Protein AF-A0A0D5YPG0-F1 (afdb_monomer_lite)

Organism: NCBI:txid516051

Sequence (205 aa):
MPVSANMKKLLLIISLFYYLTSFSQENRVPSIVVLSPQETITDKGLDSIAQMYKREQKLTEEHKQRVRESNGENFELKSEKEILFMEKMDLGSQITFGLNFYFSYKLFEYHENHMVYPAHEANNSTKSELKKIAEKHDMNWVVNIPKVEFSKNDNGISGEIRYQLYNLKFDEIVLDVDKPGKVTHLRRMKVTSVNELLRFDLSVG

Structure (mmCIF, N/CA/C/O backbone):
data_AF-A0A0D5YPG0-F1
#
_entry.id   AF-A0A0D5YPG0-F1
#
loop_
_atom_site.group_PDB
_atom_site.id
_atom_site.type_symbol
_atom_site.label_atom_id
_atom_site.label_alt_id
_atom_site.label_comp_id
_atom_site.label_asym_id
_atom_site.label_entity_id
_atom_site.label_seq_id
_atom_site.pdbx_PDB_ins_code
_atom_site.Cartn_x
_atom_site.Cartn_y
_atom_site.Cartn_z
_atom_site.occupancy
_atom_site.B_iso_or_equiv
_atom_site.auth_seq_id
_atom_site.auth_comp_id
_atom_site.auth_asym_id
_atom_site.auth_atom_id
_atom_site.pdbx_PDB_model_num
ATOM 1 N N . MET A 1 1 ? -17.262 6.655 50.981 1.00 52.44 1 MET A N 1
ATOM 2 C CA . MET A 1 1 ? -18.313 7.698 50.941 1.00 52.44 1 MET A CA 1
ATOM 3 C C . MET A 1 1 ? -19.311 7.342 49.846 1.00 52.44 1 MET A C 1
ATOM 5 O O . MET A 1 1 ? -18.859 6.953 48.774 1.00 52.44 1 MET A O 1
ATOM 9 N N . PRO A 1 2 ? -20.632 7.395 50.089 1.00 64.56 2 PRO A N 1
ATOM 10 C CA . PRO A 1 2 ? -21.623 7.071 49.068 1.00 64.56 2 PRO A CA 1
ATOM 11 C C . PRO A 1 2 ? -21.623 8.134 47.962 1.00 64.56 2 PRO A C 1
ATOM 13 O O . PRO A 1 2 ? -21.714 9.330 48.225 1.00 64.56 2 PRO A O 1
ATOM 16 N N . VAL A 1 3 ? -21.509 7.683 46.714 1.00 67.81 3 VAL A N 1
ATOM 17 C CA . VAL A 1 3 ? -21.575 8.536 45.520 1.00 67.81 3 VAL A CA 1
ATOM 18 C C . VAL A 1 3 ? -23.004 9.074 45.384 1.00 67.81 3 VAL A C 1
ATOM 20 O O . VAL A 1 3 ? -23.951 8.283 45.332 1.00 67.81 3 VAL A O 1
ATOM 23 N N . SER A 1 4 ? -23.173 10.400 45.335 1.00 82.06 4 SER A N 1
ATOM 24 C CA . SER A 1 4 ? -24.496 11.026 45.199 1.00 82.06 4 SER A CA 1
ATOM 25 C C . SER A 1 4 ? -25.168 10.625 43.877 1.00 82.06 4 SER A C 1
ATOM 27 O O . SER A 1 4 ? -24.496 10.326 42.888 1.00 82.06 4 SER A O 1
ATOM 29 N N . ALA A 1 5 ? -26.503 10.621 43.828 1.00 78.12 5 ALA A N 1
ATOM 30 C CA . ALA A 1 5 ? -27.252 10.235 42.626 1.00 78.12 5 ALA A CA 1
ATOM 31 C C . ALA A 1 5 ? -26.872 11.071 41.383 1.00 78.12 5 ALA A C 1
ATOM 33 O O . ALA A 1 5 ? -26.814 10.542 40.273 1.00 78.12 5 ALA A O 1
ATOM 34 N N . ASN A 1 6 ? -26.533 12.349 41.577 1.00 81.38 6 ASN A N 1
ATOM 35 C CA . ASN A 1 6 ? -26.064 13.238 40.512 1.00 81.38 6 ASN A CA 1
ATOM 36 C C . ASN A 1 6 ? -24.660 12.860 40.018 1.00 81.38 6 ASN A C 1
ATOM 38 O O . ASN A 1 6 ? -24.396 12.893 38.820 1.00 81.38 6 ASN A O 1
ATOM 42 N N . MET A 1 7 ? -23.784 12.420 40.922 1.00 79.88 7 MET A N 1
ATOM 43 C CA . MET A 1 7 ? -22.431 11.976 40.586 1.00 79.88 7 MET A CA 1
ATOM 44 C C . MET A 1 7 ? -22.445 10.622 39.852 1.00 79.88 7 MET A C 1
ATOM 46 O O . MET A 1 7 ? -21.658 10.415 38.934 1.00 79.88 7 MET A O 1
ATOM 50 N N . LYS A 1 8 ? -23.416 9.743 40.154 1.00 78.00 8 LYS A N 1
ATOM 51 C CA . LYS A 1 8 ? -23.673 8.511 39.380 1.00 78.00 8 LYS A CA 1
ATOM 52 C C . LYS A 1 8 ? -24.146 8.802 37.950 1.00 78.00 8 LYS A C 1
ATOM 54 O O . LYS A 1 8 ? -23.678 8.152 37.022 1.00 78.00 8 LYS A O 1
ATOM 59 N N . LYS A 1 9 ? -25.042 9.782 37.762 1.00 78.62 9 LYS A N 1
ATOM 60 C CA . LYS A 1 9 ? -25.492 10.214 36.424 1.00 78.62 9 LYS A CA 1
ATOM 61 C C . LYS A 1 9 ? -24.350 10.809 35.602 1.00 78.62 9 LYS A C 1
ATOM 63 O O . LYS A 1 9 ? -24.219 10.473 34.432 1.00 78.62 9 LYS A O 1
ATOM 68 N N . LEU A 1 10 ? -23.510 11.643 36.217 1.00 84.50 10 LEU A N 1
ATOM 69 C CA . LEU A 1 10 ? -22.344 12.225 35.552 1.00 84.50 10 LEU A CA 1
ATOM 70 C C . LEU A 1 10 ? -21.344 11.145 35.110 1.00 84.50 10 LEU A C 1
ATOM 72 O O . LEU A 1 10 ? -20.908 11.156 33.965 1.00 84.50 10 LEU A O 1
ATOM 76 N N . LEU A 1 11 ? -21.041 10.176 35.981 1.00 83.50 11 LEU A N 1
ATOM 77 C CA . LEU A 1 11 ? -20.189 9.028 35.647 1.00 83.50 11 LEU A CA 1
ATOM 78 C C . LEU A 1 11 ? -20.758 8.190 34.492 1.00 83.50 11 LEU A C 1
ATOM 80 O O . LEU A 1 11 ? -20.005 7.792 33.610 1.00 83.50 11 LEU A O 1
ATOM 84 N N . LEU A 1 12 ? -22.076 7.970 34.460 1.00 83.00 12 LEU A N 1
ATOM 85 C CA . LEU A 1 12 ? -22.753 7.286 33.354 1.00 83.00 12 LEU A CA 1
ATOM 86 C C . LEU A 1 12 ? -22.602 8.041 32.030 1.00 83.00 12 LEU A C 1
ATOM 88 O O . LEU A 1 12 ? -22.261 7.428 31.024 1.00 83.00 12 LEU A O 1
ATOM 92 N N . ILE A 1 13 ? -22.793 9.362 32.035 1.00 83.50 13 ILE A N 1
ATOM 93 C CA . ILE A 1 13 ? -22.629 10.200 30.839 1.00 83.50 13 ILE A CA 1
ATOM 94 C C . ILE A 1 13 ? -21.176 10.167 30.357 1.00 83.50 13 ILE A C 1
ATOM 96 O O . ILE A 1 13 ? -20.942 9.941 29.176 1.00 83.50 13 ILE A O 1
ATOM 100 N N . ILE A 1 14 ? -20.202 10.316 31.261 1.00 81.75 14 ILE A N 1
ATOM 101 C CA . ILE A 1 14 ? -18.775 10.235 30.917 1.00 81.75 14 ILE A CA 1
ATOM 102 C C . ILE A 1 14 ? -18.440 8.855 30.343 1.00 81.75 14 ILE A C 1
ATOM 104 O O . ILE A 1 14 ? -17.780 8.777 29.312 1.00 81.75 14 ILE A O 1
ATOM 108 N N . SER A 1 15 ? -18.936 7.774 30.955 1.00 75.56 15 SER A N 1
ATOM 109 C CA . SER A 1 15 ? -18.719 6.419 30.440 1.00 75.56 15 SER A CA 1
ATOM 110 C C . SER A 1 15 ? -19.341 6.228 29.056 1.00 75.56 15 SER A C 1
ATOM 112 O O . SER A 1 15 ? -18.689 5.682 28.177 1.00 75.56 15 SER A O 1
ATOM 114 N N . LEU A 1 16 ? -20.551 6.746 28.825 1.00 73.69 16 LEU A N 1
ATOM 115 C CA . LEU A 1 16 ? -21.228 6.674 27.533 1.00 73.69 16 LEU A CA 1
ATOM 116 C C . LEU A 1 16 ? -20.460 7.450 26.459 1.00 73.69 16 LEU A C 1
ATOM 118 O O . LEU A 1 16 ? -20.284 6.935 25.362 1.00 73.69 16 LEU A O 1
ATOM 122 N N . PHE A 1 17 ? -19.964 8.648 26.778 1.00 68.56 17 PHE A N 1
ATOM 123 C CA . PHE A 1 17 ? -19.111 9.412 25.868 1.00 68.56 17 PHE A CA 1
ATOM 124 C C . PHE A 1 17 ? -17.823 8.657 25.539 1.00 68.56 17 PHE A C 1
ATOM 126 O O . PHE A 1 17 ? -17.477 8.573 24.367 1.00 68.56 17 PHE A O 1
ATOM 133 N N . TYR A 1 18 ? -17.178 8.042 26.536 1.00 66.75 18 TYR A N 1
ATOM 134 C CA . TYR A 1 18 ? -15.982 7.223 26.329 1.00 66.75 18 TYR A CA 1
ATOM 135 C C . TYR A 1 18 ? -16.269 6.029 25.405 1.00 66.75 18 TYR A C 1
ATOM 137 O O . TYR A 1 18 ? -15.553 5.811 24.431 1.00 66.75 18 TYR A O 1
ATOM 145 N N . TYR A 1 19 ? -17.373 5.312 25.648 1.00 60.97 19 TYR A N 1
ATOM 146 C CA . TYR A 1 19 ? -17.819 4.205 24.799 1.00 60.97 19 TYR A CA 1
ATOM 147 C C . TYR A 1 19 ? -18.133 4.657 23.369 1.00 60.97 19 TYR A C 1
ATOM 149 O O . TYR A 1 19 ? -17.735 3.982 22.428 1.00 60.97 19 TYR A O 1
ATOM 157 N N . LEU A 1 20 ? -18.805 5.796 23.179 1.00 54.84 20 LEU A N 1
ATOM 158 C CA . LEU A 1 20 ? -19.134 6.320 21.848 1.00 54.84 20 LEU A CA 1
ATOM 159 C C . LEU A 1 20 ? -17.881 6.742 21.067 1.00 54.84 20 LEU A C 1
ATOM 161 O O . LEU A 1 20 ? -17.785 6.463 19.871 1.00 54.84 20 LEU A O 1
ATOM 165 N N . THR A 1 21 ? -16.904 7.370 21.731 1.00 56.16 21 THR A N 1
ATOM 166 C CA . THR A 1 21 ? -15.637 7.752 21.092 1.00 56.16 21 THR A CA 1
ATOM 167 C C . THR A 1 21 ? -14.776 6.540 20.746 1.00 56.16 21 THR A C 1
ATOM 169 O O . THR A 1 21 ? -14.208 6.502 19.657 1.00 56.16 21 THR A O 1
ATOM 172 N N . SER A 1 22 ? -14.734 5.519 21.610 1.00 56.81 22 SER A N 1
ATOM 173 C CA . SER A 1 22 ? -14.030 4.261 21.326 1.00 56.81 22 SER A CA 1
ATOM 174 C C . SER A 1 22 ? -14.715 3.465 20.213 1.00 56.81 22 SER A C 1
ATOM 176 O O . SER A 1 22 ? -14.046 2.995 19.302 1.00 56.81 22 SER A O 1
ATOM 178 N N . PHE A 1 23 ? -16.050 3.401 20.197 1.00 54.69 23 PHE A N 1
ATOM 179 C CA . PHE A 1 23 ? -16.811 2.665 19.181 1.00 54.69 23 PHE A CA 1
ATOM 180 C C . PHE A 1 23 ? -16.641 3.240 17.766 1.00 54.69 23 PHE A C 1
ATOM 182 O O . PHE A 1 23 ? -16.612 2.490 16.790 1.00 54.69 23 PHE A O 1
ATOM 189 N N . SER A 1 24 ? -16.505 4.566 17.647 1.00 50.47 24 SER A N 1
ATOM 190 C CA . SER A 1 24 ? -16.191 5.235 16.377 1.00 50.47 24 SER A CA 1
ATOM 191 C C . SER A 1 24 ? -14.763 4.933 15.902 1.00 50.47 24 SER A C 1
ATOM 193 O O . SER A 1 24 ? -14.521 4.787 14.706 1.00 50.47 24 SER A O 1
ATOM 195 N N . GLN A 1 25 ? -13.808 4.769 16.823 1.00 49.78 25 GLN A N 1
ATOM 196 C CA . GLN A 1 25 ? -12.451 4.349 16.468 1.00 49.78 25 GLN A CA 1
ATOM 197 C C . GLN A 1 25 ? -12.369 2.859 16.100 1.00 49.78 25 GLN A C 1
ATOM 199 O O . GLN A 1 25 ? -11.615 2.522 15.190 1.00 49.78 25 GLN A O 1
ATOM 204 N N . GLU A 1 26 ? -13.163 2.000 16.748 1.00 52.47 26 GLU A N 1
ATOM 205 C CA . GLU A 1 26 ? -13.165 0.541 16.554 1.00 52.47 26 GLU A CA 1
ATOM 206 C C . GLU A 1 26 ? -13.921 0.078 15.292 1.00 52.47 26 GLU A C 1
ATOM 208 O O . GLU A 1 26 ? -13.564 -0.938 14.705 1.00 52.47 26 GLU A O 1
ATOM 213 N N . ASN A 1 27 ? -14.932 0.816 14.813 1.00 59.31 27 ASN A N 1
ATOM 214 C CA . ASN A 1 27 ? -15.759 0.396 13.668 1.00 59.31 27 ASN A CA 1
ATOM 215 C C . ASN A 1 27 ? -15.515 1.225 12.398 1.00 59.31 27 ASN A C 1
ATOM 217 O O . ASN A 1 27 ? -16.440 1.819 11.835 1.00 59.31 27 ASN A O 1
ATOM 221 N N . ARG A 1 28 ? -14.268 1.252 11.914 1.00 66.94 28 ARG A N 1
ATOM 222 C CA . ARG A 1 28 ? -13.940 1.876 10.622 1.00 66.94 28 ARG A CA 1
ATOM 223 C C . ARG A 1 28 ? -14.271 0.936 9.473 1.00 66.94 28 ARG A C 1
ATOM 225 O O . ARG A 1 28 ? -13.636 -0.107 9.307 1.00 66.94 28 ARG A O 1
ATOM 232 N N . VAL A 1 29 ? -15.271 1.295 8.670 1.00 71.19 29 VAL A N 1
ATOM 233 C CA . VAL A 1 29 ? -15.739 0.450 7.566 1.00 71.19 29 VAL A CA 1
ATOM 234 C C . VAL A 1 29 ? -15.854 1.269 6.278 1.00 71.19 29 VAL A C 1
ATOM 236 O O . VAL A 1 29 ? -16.624 2.228 6.252 1.00 71.19 29 VAL A O 1
ATOM 239 N N . PRO A 1 30 ? -15.152 0.873 5.198 1.00 79.69 30 PRO A N 1
ATOM 240 C CA . PRO A 1 30 ? -14.165 -0.211 5.134 1.00 79.69 30 PRO A CA 1
ATOM 241 C C . PRO A 1 30 ? -12.804 0.187 5.732 1.00 79.69 30 PRO A C 1
ATOM 243 O O . PRO A 1 30 ? -12.421 1.357 5.718 1.00 79.69 30 PRO A O 1
ATOM 246 N N . SER A 1 31 ? -12.067 -0.814 6.219 1.00 91.44 31 SER A N 1
ATOM 247 C CA . SER A 1 31 ? -10.679 -0.701 6.673 1.00 91.44 31 SER A CA 1
ATOM 248 C C . SER A 1 31 ? -9.760 -1.489 5.732 1.00 91.44 31 SER A C 1
ATOM 250 O O . SER A 1 31 ? -10.001 -2.671 5.470 1.00 91.44 31 SER A O 1
ATOM 252 N N . ILE A 1 32 ? -8.765 -0.814 5.156 1.00 95.06 32 ILE A N 1
ATOM 253 C CA . ILE A 1 32 ? -7.917 -1.317 4.075 1.00 95.06 32 ILE A CA 1
ATOM 254 C C . ILE A 1 32 ? -6.447 -1.046 4.396 1.00 95.06 32 ILE A C 1
ATOM 256 O O . ILE A 1 32 ? -6.055 0.094 4.637 1.00 95.06 32 ILE A O 1
ATOM 260 N N . VAL A 1 33 ? -5.611 -2.076 4.291 1.00 96.44 33 VAL A N 1
ATOM 261 C CA . VAL A 1 33 ? -4.156 -1.904 4.182 1.00 96.44 33 VAL A CA 1
ATOM 262 C C . VAL A 1 33 ? -3.712 -2.144 2.741 1.00 96.44 33 VAL A C 1
ATOM 264 O O . VAL A 1 33 ? -4.096 -3.136 2.114 1.00 96.44 33 VAL A O 1
ATOM 267 N N . VAL A 1 34 ? -2.914 -1.220 2.201 1.00 96.81 34 VAL A N 1
ATOM 268 C CA . VAL A 1 34 ? -2.323 -1.330 0.860 1.00 96.81 34 VAL A CA 1
ATOM 269 C C . VAL A 1 34 ? -0.855 -1.703 0.997 1.00 96.81 34 VAL A C 1
ATOM 271 O O . VAL A 1 34 ? -0.083 -0.987 1.630 1.00 96.81 34 VAL A O 1
ATOM 274 N N . LEU A 1 35 ? -0.466 -2.830 0.414 1.00 96.50 35 LEU A N 1
ATOM 275 C CA . LEU A 1 35 ? 0.874 -3.385 0.560 1.00 96.50 35 LEU A CA 1
ATOM 276 C C . LEU A 1 35 ? 1.849 -2.848 -0.489 1.00 96.50 35 LEU A C 1
ATOM 278 O O . LEU A 1 35 ? 1.451 -2.476 -1.597 1.00 96.50 35 LEU A O 1
ATOM 282 N N . SER A 1 36 ? 3.135 -2.825 -0.143 1.00 95.25 36 SER A N 1
ATOM 283 C CA . SER A 1 36 ? 4.218 -2.615 -1.106 1.00 95.25 36 SER A CA 1
ATOM 284 C C . SER A 1 36 ? 4.253 -3.746 -2.141 1.00 95.25 36 SER A C 1
ATOM 286 O O . SER A 1 36 ? 3.905 -4.887 -1.813 1.00 95.25 36 SER A O 1
ATOM 288 N N . PRO A 1 37 ? 4.683 -3.467 -3.387 1.00 93.31 37 PRO A N 1
ATOM 289 C CA . PRO A 1 37 ? 4.846 -4.515 -4.380 1.00 93.31 37 PRO A CA 1
ATOM 290 C C . PRO A 1 37 ? 5.844 -5.576 -3.921 1.00 93.31 37 PRO A C 1
ATOM 292 O O . PRO A 1 37 ? 6.889 -5.243 -3.362 1.00 93.31 37 PRO A O 1
ATOM 295 N N . GLN A 1 38 ? 5.544 -6.847 -4.189 1.00 93.31 38 GLN A N 1
ATOM 296 C CA . GLN A 1 38 ? 6.484 -7.943 -3.918 1.00 93.31 38 GLN A CA 1
ATOM 297 C C . GLN A 1 38 ? 7.656 -7.892 -4.899 1.00 93.31 38 GLN A C 1
ATOM 299 O O . GLN A 1 38 ? 8.808 -8.087 -4.517 1.00 93.31 38 GLN A O 1
ATOM 304 N N . GLU A 1 39 ? 7.354 -7.582 -6.158 1.00 92.25 39 GLU A N 1
ATOM 305 C CA . GLU A 1 39 ? 8.333 -7.398 -7.216 1.00 92.25 39 GLU A CA 1
ATOM 306 C C . GLU A 1 39 ? 8.053 -6.092 -7.969 1.00 92.25 39 GLU A C 1
ATOM 308 O O . GLU A 1 39 ? 6.921 -5.817 -8.373 1.00 92.25 39 GLU A O 1
ATOM 313 N N . THR A 1 40 ? 9.100 -5.289 -8.166 1.00 92.25 40 THR A N 1
ATOM 314 C CA . THR A 1 40 ? 9.081 -4.122 -9.055 1.00 92.25 40 THR A CA 1
ATOM 315 C C . THR A 1 40 ? 10.118 -4.334 -10.150 1.00 92.25 40 THR A C 1
ATOM 317 O O . THR A 1 40 ? 11.314 -4.360 -9.871 1.00 92.25 40 THR A O 1
ATOM 320 N N . ILE A 1 41 ? 9.659 -4.490 -11.389 1.00 91.88 41 ILE A N 1
ATOM 321 C CA . ILE A 1 41 ? 10.503 -4.639 -12.576 1.00 91.88 41 ILE A CA 1
ATOM 322 C C . ILE A 1 41 ? 10.545 -3.313 -13.322 1.00 91.88 41 ILE A C 1
ATOM 324 O O . ILE A 1 41 ? 9.513 -2.679 -13.535 1.00 91.88 41 ILE A O 1
ATOM 328 N N . THR A 1 42 ? 11.734 -2.913 -13.754 1.00 90.38 42 THR A N 1
ATOM 329 C CA . THR A 1 42 ? 11.949 -1.714 -14.563 1.00 90.38 42 THR A CA 1
ATOM 330 C C . THR A 1 42 ? 12.824 -2.037 -15.762 1.00 90.38 42 THR A C 1
ATOM 332 O O . THR A 1 42 ? 13.869 -2.674 -15.618 1.00 90.38 42 THR A O 1
ATOM 335 N N . ASP A 1 43 ? 12.446 -1.547 -16.940 1.00 88.56 43 ASP A N 1
ATOM 336 C CA . ASP A 1 43 ? 13.352 -1.523 -18.088 1.00 88.56 43 ASP A CA 1
ATOM 337 C C . ASP A 1 43 ? 14.626 -0.733 -17.756 1.00 88.56 43 ASP A C 1
ATOM 339 O O . ASP A 1 43 ? 14.557 0.333 -17.145 1.00 88.56 43 ASP A O 1
ATOM 343 N N . LYS A 1 44 ? 15.788 -1.189 -18.252 1.00 84.69 44 LYS A N 1
ATOM 344 C CA . LYS A 1 44 ? 17.090 -0.512 -18.044 1.00 84.69 44 LYS A CA 1
ATOM 345 C C . LYS A 1 44 ? 17.075 0.972 -18.428 1.00 84.69 44 LYS A C 1
ATOM 347 O O . LYS A 1 44 ? 17.794 1.785 -17.859 1.00 84.69 44 LYS A O 1
ATOM 352 N N . GLY A 1 45 ? 16.248 1.345 -19.406 1.00 83.81 45 GLY A N 1
ATOM 353 C CA . GLY A 1 45 ? 16.072 2.738 -19.826 1.00 83.81 45 GLY A CA 1
ATOM 354 C C . GLY A 1 45 ? 15.386 3.641 -18.791 1.00 83.81 45 GLY A C 1
ATOM 355 O O . GLY A 1 45 ? 15.236 4.832 -19.060 1.00 83.81 45 GLY A O 1
ATOM 356 N N . LEU A 1 46 ? 14.950 3.091 -17.652 1.00 87.56 46 LEU A N 1
ATOM 357 C CA . LEU A 1 46 ? 14.242 3.774 -16.568 1.00 87.56 46 LEU A CA 1
ATOM 358 C C . LEU A 1 46 ? 15.038 3.803 -15.254 1.00 87.56 46 LEU A C 1
ATOM 360 O O . LEU A 1 46 ? 14.520 4.301 -14.256 1.00 87.56 46 LEU A O 1
ATOM 364 N N . ASP A 1 47 ? 16.288 3.327 -15.239 1.00 88.94 47 ASP A N 1
ATOM 365 C CA . ASP A 1 47 ? 17.101 3.241 -14.017 1.00 88.94 47 ASP A CA 1
ATOM 366 C C . ASP A 1 47 ? 17.250 4.602 -13.319 1.00 88.94 47 ASP A C 1
ATOM 368 O O . ASP A 1 47 ? 17.105 4.695 -12.101 1.00 88.94 47 ASP A O 1
ATOM 372 N N . SER A 1 48 ? 17.482 5.680 -14.077 1.00 87.31 48 SER A N 1
ATOM 373 C CA . SER A 1 48 ? 17.590 7.035 -13.516 1.00 87.31 48 SER A CA 1
ATOM 374 C C . SER A 1 48 ? 16.300 7.478 -12.827 1.00 87.31 48 SER A C 1
ATOM 376 O O . SER A 1 48 ? 16.347 8.019 -11.725 1.00 87.31 48 SER A O 1
ATOM 378 N N . ILE A 1 49 ? 15.148 7.183 -13.433 1.00 86.25 49 ILE A N 1
ATOM 379 C CA . ILE A 1 49 ? 13.830 7.490 -12.872 1.00 86.25 49 ILE A CA 1
ATOM 380 C C . ILE A 1 49 ? 13.612 6.668 -11.603 1.00 86.25 49 ILE A C 1
ATOM 382 O O . ILE A 1 49 ? 13.226 7.219 -10.576 1.00 86.25 49 ILE A O 1
ATOM 386 N N . ALA A 1 50 ? 13.920 5.370 -11.629 1.00 89.50 50 ALA A N 1
ATOM 387 C CA . ALA A 1 50 ? 13.807 4.516 -10.452 1.00 89.50 50 ALA A CA 1
ATOM 388 C C . ALA A 1 50 ? 14.653 5.038 -9.274 1.00 89.50 50 ALA A C 1
ATOM 390 O O . ALA A 1 50 ? 14.177 5.049 -8.137 1.00 89.50 50 ALA A O 1
ATOM 391 N N . GLN A 1 51 ? 15.867 5.541 -9.538 1.00 90.00 51 GLN A N 1
ATOM 392 C CA . GLN A 1 51 ? 16.712 6.151 -8.504 1.00 90.00 51 GLN A CA 1
ATOM 393 C C . GLN A 1 51 ? 16.139 7.462 -7.951 1.00 90.00 51 GLN A C 1
ATOM 395 O O . GLN A 1 51 ? 16.274 7.704 -6.755 1.00 90.00 51 GLN A O 1
ATOM 400 N N . MET A 1 52 ? 15.462 8.286 -8.760 1.00 88.69 52 MET A N 1
ATOM 401 C CA . MET A 1 52 ? 14.833 9.530 -8.278 1.00 88.69 52 MET A CA 1
ATOM 402 C C . MET A 1 52 ? 13.754 9.281 -7.218 1.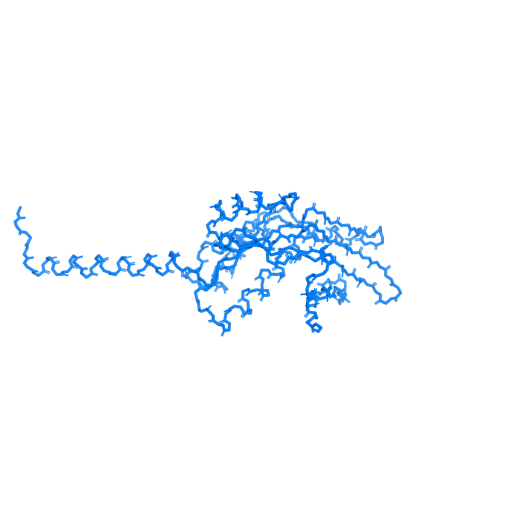00 88.69 52 MET A C 1
ATOM 404 O O . MET A 1 52 ? 13.548 10.113 -6.334 1.00 88.69 52 MET A O 1
ATOM 408 N N . TYR A 1 53 ? 13.067 8.140 -7.294 1.00 88.19 53 TYR A N 1
ATOM 409 C CA . TYR A 1 53 ? 12.047 7.757 -6.319 1.00 88.19 53 TYR A CA 1
ATOM 410 C C . TYR A 1 53 ? 12.611 7.059 -5.086 1.00 88.19 53 TYR A C 1
ATOM 412 O O . TYR A 1 53 ? 11.887 6.912 -4.101 1.00 88.19 53 TYR A O 1
ATOM 420 N N . LYS A 1 54 ? 13.882 6.642 -5.117 1.00 92.12 54 LYS A N 1
ATOM 421 C CA . LYS A 1 54 ? 14.532 6.011 -3.975 1.00 92.12 54 LYS A CA 1
ATOM 422 C C . LYS A 1 54 ? 14.795 7.057 -2.896 1.00 92.12 54 LYS A C 1
ATOM 424 O O . LYS A 1 54 ? 15.620 7.954 -3.044 1.00 92.12 54 LYS A O 1
ATOM 429 N N . ARG A 1 55 ? 14.094 6.916 -1.781 1.00 89.38 55 ARG A N 1
ATOM 430 C CA . ARG A 1 55 ? 14.187 7.775 -0.609 1.00 89.38 55 ARG A CA 1
ATOM 431 C C . ARG A 1 55 ? 14.275 6.908 0.630 1.00 89.38 55 ARG A C 1
ATOM 433 O O . ARG A 1 55 ? 13.437 6.041 0.832 1.00 89.38 55 ARG A O 1
ATOM 440 N N . GLU A 1 56 ? 15.245 7.194 1.483 1.00 92.62 56 GLU A N 1
ATOM 441 C CA . GLU A 1 56 ? 15.324 6.635 2.831 1.00 92.62 56 GLU A CA 1
ATOM 442 C C . GLU A 1 56 ? 15.822 7.742 3.759 1.00 92.62 56 GLU A C 1
ATOM 444 O O . GLU A 1 56 ? 17.020 7.937 3.951 1.00 92.62 56 GLU A O 1
ATOM 449 N N . GLN A 1 57 ? 14.889 8.561 4.241 1.00 91.38 57 GLN A N 1
ATOM 450 C CA . GLN A 1 57 ? 15.192 9.699 5.100 1.00 91.38 57 GLN A CA 1
ATOM 451 C C . GLN A 1 57 ? 14.009 10.016 6.005 1.00 91.38 57 GLN A C 1
ATOM 453 O O . GLN A 1 57 ? 12.853 9.930 5.591 1.00 91.38 57 GLN A O 1
ATOM 458 N N . LYS A 1 58 ? 14.304 10.462 7.226 1.00 93.62 58 LYS A N 1
ATOM 459 C CA . LYS A 1 58 ? 13.269 10.936 8.144 1.00 93.62 58 LYS A CA 1
ATOM 460 C C . LYS A 1 58 ? 12.586 12.182 7.595 1.00 93.62 58 LYS A C 1
ATOM 462 O O . LYS A 1 58 ? 13.240 13.055 7.020 1.00 93.62 58 LYS A O 1
ATOM 467 N N . LEU A 1 59 ? 11.280 12.285 7.814 1.00 93.12 59 LEU A N 1
ATOM 468 C CA . LEU A 1 59 ? 10.545 13.503 7.495 1.00 93.12 59 LEU A CA 1
ATOM 469 C C . LEU A 1 59 ? 10.832 14.585 8.541 1.00 93.12 59 LEU A C 1
ATOM 471 O O . LEU A 1 59 ? 11.014 14.294 9.726 1.00 93.12 59 LEU A O 1
ATOM 475 N N . THR A 1 60 ? 10.845 15.845 8.107 1.00 95.81 60 THR A N 1
ATOM 476 C CA . THR A 1 60 ? 10.870 16.987 9.028 1.00 95.81 60 THR A CA 1
ATOM 477 C C . THR A 1 60 ? 9.560 17.048 9.813 1.00 95.81 60 THR A C 1
ATOM 479 O O . THR A 1 60 ? 8.522 16.585 9.337 1.00 95.81 60 THR A O 1
ATOM 482 N N . GLU A 1 61 ? 9.573 17.647 11.005 1.00 95.75 61 GLU A N 1
ATOM 483 C CA . GLU A 1 61 ? 8.340 17.801 11.793 1.00 95.75 61 GLU A CA 1
ATOM 484 C C . GLU A 1 61 ? 7.285 18.637 11.064 1.00 95.75 61 GLU A C 1
ATOM 486 O O . GLU A 1 61 ? 6.104 18.314 11.121 1.00 95.75 61 GLU A O 1
ATOM 491 N N . GLU A 1 62 ? 7.705 19.635 10.283 1.00 95.94 62 GLU A N 1
ATOM 492 C CA . GLU A 1 62 ? 6.806 20.403 9.419 1.00 95.94 62 GLU A CA 1
ATOM 493 C C . GLU A 1 62 ? 6.109 19.505 8.381 1.00 95.94 62 GLU A C 1
ATOM 495 O O . GLU A 1 62 ? 4.905 19.609 8.165 1.00 95.94 62 GLU A O 1
ATOM 500 N N . HIS A 1 63 ? 6.840 18.568 7.764 1.00 92.56 63 HIS A N 1
ATOM 501 C CA . HIS A 1 63 ? 6.257 17.619 6.813 1.00 92.56 63 HIS A CA 1
ATOM 502 C C . HIS A 1 63 ? 5.276 16.666 7.497 1.00 92.56 63 HIS A C 1
ATOM 504 O O . HIS A 1 63 ? 4.188 16.437 6.974 1.00 92.56 63 HIS A O 1
ATOM 510 N N . LYS A 1 64 ? 5.640 16.135 8.669 1.00 95.81 64 LYS A N 1
ATOM 511 C CA . LYS A 1 64 ? 4.763 15.261 9.460 1.00 95.81 64 LYS A CA 1
ATOM 512 C C . LYS A 1 64 ? 3.484 15.981 9.871 1.00 95.81 64 LYS A C 1
ATOM 514 O O . LYS A 1 64 ? 2.405 15.403 9.788 1.00 95.81 64 LYS A O 1
ATOM 519 N N . GLN A 1 65 ? 3.597 17.246 10.265 1.00 94.38 65 GLN A N 1
ATOM 520 C CA . GLN A 1 65 ? 2.457 18.062 10.653 1.00 94.38 65 GLN A CA 1
ATOM 521 C C . GLN A 1 65 ? 1.480 18.262 9.490 1.00 94.38 65 GLN A C 1
ATOM 523 O O . GLN A 1 65 ? 0.285 18.047 9.668 1.00 94.38 65 GLN A O 1
ATOM 528 N N . ARG A 1 66 ? 1.978 18.533 8.276 1.00 93.94 66 ARG A N 1
ATOM 529 C CA . ARG A 1 66 ? 1.118 18.632 7.083 1.00 93.94 66 ARG A CA 1
ATOM 530 C C . ARG A 1 66 ? 0.366 17.339 6.767 1.00 93.94 66 ARG A C 1
ATOM 532 O O . ARG A 1 66 ? -0.777 17.400 6.326 1.00 93.94 66 ARG A O 1
ATOM 539 N N . VAL A 1 67 ? 0.978 16.174 6.995 1.00 93.00 67 VAL A N 1
ATOM 540 C CA . VAL A 1 67 ? 0.293 14.878 6.825 1.00 93.00 67 VAL A CA 1
ATOM 541 C C . VAL A 1 67 ? -0.847 14.734 7.838 1.00 93.00 67 VAL A C 1
ATOM 543 O O . VAL A 1 67 ? -1.961 14.383 7.455 1.00 93.00 67 VAL A O 1
ATOM 546 N N . ARG A 1 68 ? -0.598 15.060 9.114 1.00 93.38 68 ARG A N 1
ATOM 547 C CA . ARG A 1 68 ? -1.627 15.020 10.170 1.00 93.38 68 ARG A CA 1
ATOM 548 C C . ARG A 1 68 ? -2.792 15.960 9.866 1.00 93.38 68 ARG A C 1
ATOM 550 O O . ARG A 1 68 ? -3.944 15.551 9.945 1.00 93.38 68 ARG A O 1
ATOM 557 N N . GLU A 1 69 ? -2.495 17.192 9.463 1.00 92.12 69 GLU A N 1
ATOM 558 C CA . GLU A 1 69 ? -3.504 18.192 9.092 1.00 92.12 69 GLU A CA 1
ATOM 559 C C . GLU A 1 69 ? -4.331 17.754 7.881 1.00 92.12 69 GLU A C 1
ATOM 561 O O . GLU A 1 69 ? -5.550 17.899 7.889 1.00 92.12 69 GLU A O 1
ATOM 566 N N . SER A 1 70 ? -3.690 17.165 6.866 1.00 88.25 70 SER A N 1
ATOM 567 C CA . SER A 1 70 ? -4.384 16.671 5.673 1.00 88.25 70 SER A CA 1
ATOM 568 C C . SER A 1 70 ? -5.338 15.515 5.968 1.00 88.25 70 SER A C 1
ATOM 570 O O . SER A 1 70 ? -6.351 15.384 5.284 1.00 88.25 70 SER A O 1
ATOM 572 N N . ASN A 1 71 ? -5.008 14.650 6.928 1.00 86.25 71 ASN A N 1
ATOM 573 C CA . ASN A 1 71 ? -5.868 13.532 7.314 1.00 86.25 71 ASN A CA 1
ATOM 574 C C . ASN A 1 71 ? -6.946 13.942 8.329 1.00 86.25 71 ASN A C 1
ATOM 576 O O . ASN A 1 71 ? -8.002 13.316 8.380 1.00 86.25 71 ASN A O 1
ATOM 580 N N . GLY A 1 72 ? -6.700 14.994 9.111 1.00 84.38 72 GLY A N 1
ATOM 581 C CA . GLY A 1 72 ? -7.583 15.465 10.170 1.00 84.38 72 GLY A CA 1
ATOM 582 C C . GLY A 1 72 ? -7.338 14.770 11.512 1.00 84.38 72 GLY A C 1
ATOM 583 O O . GLY A 1 72 ? -6.806 13.662 11.5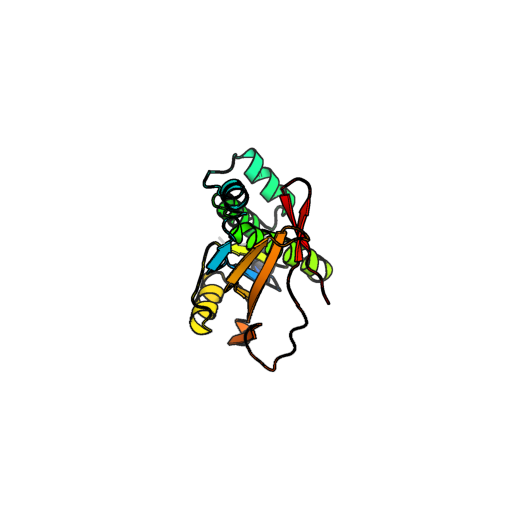92 1.00 84.38 72 GLY A O 1
ATOM 584 N N . GLU A 1 73 ? -7.761 15.428 12.593 1.00 74.75 73 GLU A N 1
ATOM 585 C CA . GLU A 1 73 ? -7.441 15.042 13.979 1.00 74.75 73 GLU A CA 1
ATOM 586 C C . GLU A 1 73 ? -7.919 13.627 14.352 1.00 74.75 73 GLU A C 1
ATOM 588 O O . GLU A 1 73 ? -7.266 12.926 15.118 1.00 74.75 73 GLU A O 1
ATOM 593 N N . ASN A 1 74 ? -9.008 13.147 13.744 1.00 76.81 74 ASN A N 1
ATOM 594 C CA . ASN A 1 74 ? -9.560 11.812 14.010 1.00 76.81 74 ASN A CA 1
ATOM 595 C C . ASN A 1 74 ? -8.797 10.667 13.304 1.00 76.81 74 ASN A C 1
ATOM 597 O O . ASN A 1 74 ? -9.183 9.498 13.410 1.00 76.81 74 ASN A O 1
ATOM 601 N N . PHE A 1 75 ? -7.724 10.968 12.569 1.00 83.38 75 PHE A N 1
ATOM 602 C CA . PHE A 1 75 ? -6.976 10.024 11.731 1.00 83.38 75 PHE A CA 1
ATOM 603 C C . PHE A 1 75 ? -5.488 9.957 12.111 1.00 83.38 75 PHE A C 1
ATOM 605 O O . PHE A 1 75 ? -4.613 9.822 11.251 1.00 83.38 75 PHE A O 1
A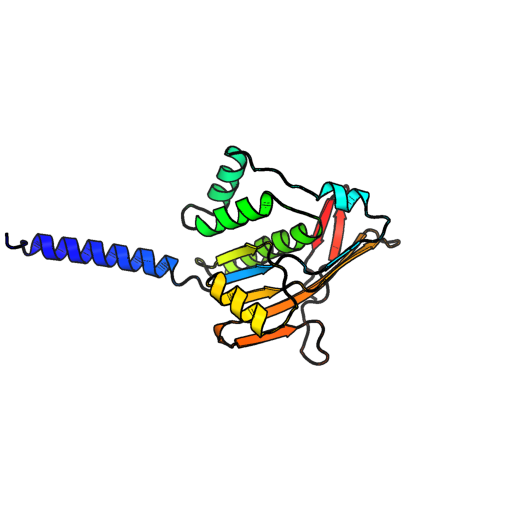TOM 612 N N . GLU A 1 76 ? -5.193 10.009 13.411 1.00 88.19 76 GLU A N 1
ATOM 613 C CA . GLU A 1 76 ? -3.826 9.939 13.944 1.00 88.19 76 GLU A CA 1
ATOM 614 C C . GLU A 1 76 ? -3.087 8.674 13.483 1.00 88.19 76 GLU A C 1
ATOM 616 O O . GLU A 1 76 ? -2.047 8.781 12.836 1.00 88.19 76 GLU A O 1
ATOM 621 N N . LEU A 1 77 ? -3.679 7.488 13.680 1.00 88.50 77 LEU A N 1
ATOM 622 C CA . LEU A 1 77 ? -3.083 6.218 13.240 1.00 88.50 77 LEU A CA 1
ATOM 623 C C . LEU A 1 77 ? -2.779 6.205 11.734 1.00 88.50 77 LEU A C 1
ATOM 625 O O . LEU A 1 77 ? -1.713 5.754 11.321 1.00 88.50 77 LEU A O 1
ATOM 629 N N . LYS A 1 78 ? -3.695 6.717 10.901 1.00 91.12 78 LYS A N 1
ATOM 630 C CA . LYS A 1 78 ? -3.470 6.830 9.451 1.00 91.12 78 LYS A CA 1
ATOM 631 C C . LYS A 1 78 ? -2.251 7.701 9.166 1.00 91.12 78 LYS A C 1
ATOM 633 O O . LYS A 1 78 ? -1.375 7.303 8.403 1.00 91.12 78 LYS A O 1
ATOM 638 N N . SER A 1 79 ? -2.184 8.857 9.818 1.00 93.62 79 SER A N 1
ATOM 639 C CA . SER A 1 79 ? -1.096 9.816 9.650 1.00 93.62 79 SER A CA 1
ATOM 640 C C . SER A 1 79 ? 0.247 9.218 10.051 1.00 93.62 79 SER A C 1
ATOM 642 O O . SER A 1 79 ? 1.221 9.370 9.323 1.00 93.62 79 SER A O 1
ATOM 644 N N . GLU A 1 80 ? 0.309 8.487 11.164 1.00 94.25 80 GLU A N 1
ATOM 645 C CA . GLU A 1 80 ? 1.524 7.789 11.590 1.00 94.25 80 GLU A CA 1
ATOM 646 C C . GLU A 1 80 ? 1.979 6.746 10.567 1.00 94.25 80 GLU A C 1
ATOM 648 O O . GLU A 1 80 ? 3.160 6.690 10.223 1.00 94.25 80 GLU A O 1
ATOM 653 N N . LYS A 1 81 ? 1.046 5.944 10.041 1.00 95.06 81 LYS A N 1
ATOM 654 C CA . LYS A 1 81 ? 1.346 4.925 9.026 1.00 95.06 81 LYS A CA 1
ATOM 655 C C . LYS A 1 81 ? 1.831 5.551 7.721 1.00 95.06 81 LYS A C 1
ATOM 657 O O . LYS A 1 81 ? 2.821 5.084 7.166 1.00 95.06 81 LYS A O 1
ATOM 662 N N . GLU A 1 82 ? 1.194 6.625 7.260 1.00 95.62 82 GLU A N 1
ATOM 663 C CA . GLU A 1 82 ? 1.626 7.362 6.068 1.00 95.62 82 GLU A CA 1
ATOM 664 C C . GLU A 1 82 ? 2.994 8.017 6.263 1.00 95.62 82 GLU A C 1
ATOM 666 O O . GLU A 1 82 ? 3.847 7.894 5.389 1.00 95.62 82 GLU A O 1
ATOM 671 N N . ILE A 1 83 ? 3.245 8.646 7.417 1.00 95.62 83 ILE A N 1
ATOM 672 C CA . ILE A 1 83 ? 4.550 9.230 7.752 1.00 95.62 83 ILE A CA 1
ATOM 673 C C . ILE A 1 83 ? 5.638 8.159 7.697 1.00 95.62 83 ILE A C 1
ATOM 675 O O . ILE A 1 83 ? 6.631 8.348 6.999 1.00 95.62 83 ILE A O 1
ATOM 679 N N . LEU A 1 84 ? 5.438 7.032 8.389 1.00 94.88 84 LEU A N 1
ATOM 680 C CA . LEU A 1 84 ? 6.396 5.925 8.396 1.00 94.88 84 LEU A CA 1
ATOM 681 C C . LEU A 1 84 ? 6.646 5.395 6.982 1.00 94.88 84 LEU A C 1
ATOM 683 O O . LEU A 1 84 ? 7.789 5.119 6.626 1.00 94.88 84 LEU A O 1
ATOM 687 N N . PHE A 1 85 ? 5.596 5.303 6.166 1.00 95.94 85 PHE A N 1
ATOM 688 C CA . PHE A 1 85 ? 5.712 4.849 4.786 1.00 95.94 85 PHE A CA 1
ATOM 689 C C . PHE A 1 85 ? 6.483 5.839 3.897 1.00 95.94 85 PHE A C 1
ATOM 691 O O . PHE A 1 85 ? 7.288 5.451 3.055 1.00 95.94 85 PHE A O 1
ATOM 698 N N . MET A 1 86 ? 6.266 7.142 4.085 1.00 94.62 86 MET A N 1
ATOM 699 C CA . MET A 1 86 ? 6.914 8.202 3.306 1.00 94.62 86 MET A CA 1
ATOM 700 C C . MET A 1 86 ? 8.408 8.375 3.618 1.00 94.62 86 MET A C 1
ATOM 702 O O . MET A 1 86 ? 9.137 8.959 2.807 1.00 94.62 86 MET A O 1
ATOM 706 N N . GLU A 1 87 ? 8.871 7.903 4.779 1.00 95.06 87 GLU A N 1
ATOM 707 C CA . GLU A 1 87 ? 10.290 7.942 5.157 1.00 95.06 87 GLU A CA 1
ATOM 708 C C . GLU A 1 87 ? 11.140 6.968 4.335 1.00 95.06 87 GLU A C 1
ATOM 710 O O . GLU A 1 87 ? 12.334 7.212 4.139 1.00 95.06 87 GLU A O 1
ATOM 715 N N . LYS A 1 88 ? 10.531 5.905 3.796 1.00 95.00 88 LYS A N 1
ATOM 716 C CA . LYS A 1 88 ? 11.204 4.925 2.947 1.00 95.00 88 LYS A CA 1
ATOM 717 C C . LYS A 1 88 ? 10.381 4.624 1.704 1.00 95.00 88 LYS A C 1
ATOM 719 O O . LYS A 1 88 ? 9.465 3.826 1.739 1.00 95.00 88 LYS A O 1
ATOM 724 N N . MET A 1 89 ? 10.730 5.213 0.571 1.00 93.69 89 MET A N 1
ATOM 725 C CA . MET A 1 89 ? 10.013 4.971 -0.678 1.00 93.69 89 MET A CA 1
ATOM 726 C C . MET A 1 89 ? 10.965 4.549 -1.784 1.00 93.69 89 MET A C 1
ATOM 728 O O . MET A 1 89 ? 12.126 4.945 -1.830 1.00 93.69 89 MET A O 1
ATOM 732 N N . ASP A 1 90 ? 10.441 3.760 -2.702 1.00 93.31 90 ASP A N 1
ATOM 733 C CA . ASP A 1 90 ? 11.021 3.499 -4.008 1.00 93.31 90 ASP A CA 1
ATOM 734 C C . ASP A 1 90 ? 9.951 3.694 -5.089 1.00 93.31 90 ASP A C 1
ATOM 736 O O . ASP A 1 90 ? 8.826 4.130 -4.815 1.00 93.31 90 ASP A O 1
ATOM 740 N N . LEU A 1 91 ? 10.311 3.393 -6.335 1.00 90.50 91 LEU A N 1
ATOM 741 C CA . LEU A 1 91 ? 9.400 3.512 -7.465 1.00 90.50 91 LEU A CA 1
ATOM 742 C C . LEU A 1 91 ? 8.133 2.654 -7.283 1.00 90.50 91 LEU A C 1
ATOM 744 O O . LEU A 1 91 ? 7.031 3.130 -7.549 1.00 90.50 91 LEU A O 1
ATOM 748 N N . GLY A 1 92 ? 8.267 1.422 -6.785 1.00 90.69 92 GLY A N 1
ATOM 749 C CA . GLY A 1 92 ? 7.126 0.546 -6.510 1.00 90.69 92 GLY A CA 1
ATOM 750 C C . GLY A 1 92 ? 6.224 1.083 -5.397 1.00 90.69 92 GLY A C 1
ATOM 751 O O . GLY A 1 92 ? 5.001 1.049 -5.505 1.00 90.69 92 GLY A O 1
ATOM 752 N N . SER A 1 93 ? 6.812 1.674 -4.361 1.00 92.88 93 SER A N 1
ATOM 753 C CA . SER A 1 93 ? 6.098 2.276 -3.233 1.00 92.88 93 SER A CA 1
ATOM 754 C C . SER A 1 93 ? 5.231 3.465 -3.653 1.00 92.88 93 SER A C 1
ATOM 756 O O . SER A 1 93 ? 4.234 3.752 -2.991 1.00 92.88 93 SER A O 1
ATOM 758 N N . GLN A 1 94 ? 5.545 4.133 -4.770 1.00 89.56 94 GLN A N 1
ATOM 759 C CA . GLN A 1 94 ? 4.665 5.164 -5.333 1.00 89.56 94 GLN A CA 1
ATOM 760 C C . GLN A 1 94 ? 3.316 4.594 -5.768 1.00 89.56 94 GLN A C 1
ATOM 762 O O . GLN A 1 94 ? 2.300 5.265 -5.608 1.00 89.56 94 GLN A O 1
ATOM 767 N N . ILE A 1 95 ? 3.282 3.348 -6.253 1.00 89.38 95 ILE A N 1
ATOM 768 C CA . ILE A 1 95 ? 2.027 2.667 -6.581 1.00 89.38 95 ILE A CA 1
ATOM 769 C C . ILE A 1 95 ? 1.187 2.476 -5.327 1.00 89.38 95 ILE A C 1
ATOM 771 O O . ILE A 1 95 ? 0.016 2.847 -5.303 1.00 89.38 95 ILE A O 1
ATOM 775 N N . THR A 1 96 ? 1.788 1.928 -4.275 1.00 93.50 96 THR A N 1
ATOM 776 C CA . THR A 1 96 ? 1.117 1.699 -2.992 1.00 93.50 96 THR A CA 1
ATOM 777 C C . THR A 1 96 ? 0.572 3.003 -2.420 1.00 93.50 96 THR A C 1
ATOM 779 O O . THR A 1 96 ? -0.585 3.062 -2.007 1.00 93.50 96 THR A O 1
ATOM 782 N N . PHE A 1 97 ? 1.371 4.072 -2.459 1.00 91.62 97 PHE A N 1
ATOM 783 C CA . PHE A 1 97 ? 0.961 5.382 -1.965 1.00 91.62 97 PHE A CA 1
ATOM 784 C C . PHE A 1 97 ? -0.144 6.013 -2.827 1.00 91.62 97 PHE A C 1
ATOM 786 O O . PHE A 1 97 ? -1.112 6.554 -2.297 1.00 91.62 97 PHE A O 1
ATOM 793 N N . GLY A 1 98 ? -0.061 5.879 -4.153 1.00 88.88 98 GLY A N 1
ATOM 794 C CA . GLY A 1 98 ? -1.105 6.326 -5.076 1.00 88.88 98 GLY A CA 1
ATOM 795 C C . GLY A 1 98 ? -2.428 5.580 -4.884 1.00 88.88 98 GLY A C 1
ATOM 796 O O . GLY A 1 98 ? -3.487 6.205 -4.844 1.00 88.88 98 GLY A O 1
ATOM 797 N N . LEU A 1 99 ? -2.384 4.258 -4.695 1.00 88.69 99 LEU A N 1
ATOM 798 C CA . LEU A 1 99 ? -3.563 3.445 -4.388 1.00 88.69 99 LEU A CA 1
ATOM 799 C C . LEU A 1 99 ? -4.168 3.808 -3.030 1.00 88.69 99 LEU A C 1
ATOM 801 O O . LEU A 1 99 ? -5.389 3.892 -2.921 1.00 88.69 99 LEU A O 1
ATOM 805 N N . ASN A 1 100 ? -3.340 4.081 -2.018 1.00 92.12 100 ASN A N 1
ATOM 806 C CA . ASN A 1 100 ? -3.805 4.588 -0.728 1.00 92.12 100 ASN A CA 1
ATOM 807 C C . ASN A 1 100 ? -4.635 5.875 -0.887 1.00 92.12 100 ASN A C 1
ATOM 809 O O . ASN A 1 100 ? -5.756 5.952 -0.377 1.00 92.12 100 ASN A O 1
ATOM 813 N N . PHE A 1 101 ? -4.130 6.855 -1.646 1.00 88.12 101 PHE A N 1
ATOM 814 C CA . PHE A 1 101 ? -4.883 8.079 -1.935 1.00 88.12 101 PHE A CA 1
ATOM 815 C C . PHE A 1 101 ? -6.152 7.811 -2.732 1.00 88.12 101 PHE A C 1
ATOM 817 O O . PHE A 1 101 ? -7.205 8.344 -2.390 1.00 88.12 101 PHE A O 1
ATOM 824 N N . TYR A 1 102 ? -6.072 6.980 -3.771 1.00 87.12 102 TYR A N 1
ATOM 825 C CA . TYR A 1 102 ? -7.226 6.659 -4.602 1.00 87.12 102 TYR A CA 1
ATOM 826 C C . TYR A 1 102 ? -8.354 6.019 -3.790 1.00 87.12 102 TYR A C 1
ATOM 828 O O . TYR A 1 102 ? -9.495 6.472 -3.870 1.00 87.12 102 TYR A O 1
ATOM 836 N N . PHE A 1 103 ? -8.047 4.999 -2.984 1.00 88.44 103 PHE A N 1
ATOM 837 C CA . PHE A 1 103 ? -9.049 4.352 -2.143 1.00 88.44 103 PHE A CA 1
ATOM 838 C C . PHE A 1 103 ? -9.565 5.294 -1.062 1.00 88.44 103 PHE A C 1
ATOM 840 O O . PHE A 1 103 ? -10.774 5.343 -0.870 1.00 88.44 103 PHE A O 1
ATOM 847 N N . SER A 1 104 ? -8.700 6.084 -0.415 1.00 88.69 104 SER A N 1
ATOM 848 C CA . SER A 1 104 ? -9.142 7.103 0.550 1.00 88.69 104 SER A CA 1
ATOM 849 C C . SER A 1 104 ? -10.146 8.066 -0.088 1.00 88.69 104 SER A C 1
ATOM 851 O O . SER A 1 104 ? -11.242 8.263 0.425 1.00 88.69 104 SER A O 1
ATOM 853 N N . TYR A 1 105 ? -9.807 8.617 -1.256 1.00 85.50 105 TYR A N 1
ATOM 854 C CA . TYR A 1 105 ? -10.669 9.542 -1.985 1.00 85.50 105 TYR A CA 1
ATOM 855 C C . TYR A 1 105 ? -11.995 8.892 -2.392 1.00 85.50 105 TYR A C 1
ATOM 857 O O . TYR A 1 105 ? -13.060 9.449 -2.145 1.00 85.50 105 TYR A O 1
ATOM 865 N N . LYS A 1 106 ? -11.946 7.688 -2.974 1.00 84.50 106 LYS A N 1
ATOM 866 C CA . LYS A 1 106 ? -13.154 6.991 -3.422 1.00 84.50 106 LYS A CA 1
ATOM 867 C C . LYS A 1 106 ? -14.053 6.560 -2.281 1.00 84.50 106 LYS A C 1
ATOM 869 O O . LYS A 1 106 ? -15.264 6.607 -2.432 1.00 84.50 106 LYS A O 1
ATOM 874 N N . LEU A 1 107 ? -13.490 6.148 -1.153 1.00 86.38 107 LEU A N 1
ATOM 875 C CA . LEU A 1 107 ? -14.271 5.729 0.003 1.00 86.38 107 LEU A CA 1
ATOM 876 C C . LEU A 1 107 ? -14.846 6.905 0.772 1.00 86.38 107 LEU A C 1
ATOM 878 O O . LEU A 1 107 ? -15.927 6.758 1.331 1.00 86.38 107 LEU A O 1
ATOM 882 N N . PHE A 1 108 ? -14.187 8.064 0.754 1.00 84.62 108 PHE A N 1
ATOM 883 C CA . PHE A 1 108 ? -14.724 9.286 1.343 1.00 84.62 108 PHE A CA 1
ATOM 884 C C . PHE A 1 108 ? -16.106 9.653 0.776 1.00 84.62 108 PHE A C 1
ATOM 886 O O . PHE A 1 108 ? -16.952 10.134 1.520 1.00 84.62 108 PHE A O 1
ATOM 893 N N . GLU A 1 109 ? -16.375 9.355 -0.504 1.00 80.25 109 GLU A N 1
ATOM 894 C CA . GLU A 1 109 ? -17.688 9.578 -1.138 1.00 80.25 109 GLU A CA 1
ATOM 895 C C . GLU A 1 109 ? -18.827 8.744 -0.508 1.00 80.25 109 GLU A C 1
ATOM 897 O O . GLU A 1 109 ? -19.990 9.132 -0.606 1.00 80.25 109 GLU A O 1
ATOM 902 N N . TYR A 1 110 ? -18.519 7.607 0.131 1.00 82.44 110 TYR A N 1
ATOM 903 C CA . TYR A 1 110 ? -19.518 6.637 0.618 1.00 82.44 110 TYR A CA 1
ATOM 904 C C . TYR A 1 110 ? -19.448 6.369 2.128 1.00 82.44 110 TYR A C 1
ATOM 906 O O . TYR A 1 110 ? -20.418 5.891 2.717 1.00 82.44 110 TYR A O 1
ATOM 914 N N . HIS A 1 111 ? -18.303 6.635 2.757 1.00 82.31 111 HIS A N 1
ATOM 915 C CA . HIS A 1 111 ? -17.996 6.251 4.130 1.00 82.31 111 HIS A CA 1
ATOM 916 C C . HIS A 1 111 ? -17.163 7.339 4.818 1.00 82.31 111 HIS A C 1
ATOM 918 O O . HIS A 1 111 ? -15.956 7.446 4.599 1.00 82.31 111 HIS A O 1
ATOM 924 N N . GLU A 1 112 ? -17.782 8.107 5.716 1.00 74.75 112 GLU A N 1
ATOM 925 C CA . GLU A 1 112 ? -17.096 9.173 6.468 1.00 74.75 112 GLU A CA 1
ATOM 926 C C . GLU A 1 112 ? -15.976 8.640 7.379 1.00 74.75 112 GLU A C 1
ATOM 928 O O . GLU A 1 112 ? -14.986 9.326 7.616 1.00 74.75 112 GLU A O 1
ATOM 933 N N . ASN A 1 113 ? -16.097 7.394 7.853 1.00 78.94 113 ASN A N 1
ATOM 934 C CA . ASN A 1 113 ? -15.169 6.769 8.801 1.00 78.94 113 ASN A CA 1
ATOM 935 C C . ASN A 1 113 ? -14.374 5.596 8.190 1.00 78.94 113 ASN A C 1
ATOM 937 O O . ASN A 1 113 ? -14.134 4.580 8.845 1.00 78.94 113 ASN A O 1
ATOM 941 N N . HIS A 1 114 ? -14.009 5.685 6.910 1.00 87.81 114 HIS A N 1
ATOM 942 C CA . HIS A 1 114 ? -13.147 4.684 6.274 1.00 87.81 114 HIS A CA 1
ATOM 943 C C . HIS A 1 114 ? -11.713 4.746 6.825 1.00 87.81 114 HIS A C 1
ATOM 945 O O . HIS A 1 114 ? -11.260 5.782 7.301 1.00 87.81 114 HIS A O 1
ATOM 951 N N . MET A 1 115 ? -10.958 3.652 6.732 1.00 90.81 115 MET A N 1
ATOM 952 C CA . MET A 1 115 ? -9.524 3.642 7.037 1.00 90.81 115 MET A CA 1
ATOM 953 C C . MET A 1 115 ? -8.759 3.054 5.868 1.00 90.81 115 MET A C 1
ATOM 955 O O . MET A 1 115 ? -9.026 1.926 5.467 1.00 90.81 115 MET A O 1
ATOM 959 N N . VAL A 1 116 ? -7.796 3.799 5.339 1.00 93.44 116 VAL A N 1
ATOM 960 C CA . VAL A 1 116 ? -6.849 3.294 4.346 1.00 93.44 116 VAL A CA 1
ATOM 961 C C . VAL A 1 116 ? -5.470 3.788 4.740 1.00 93.44 116 VAL A C 1
ATOM 963 O O . VAL A 1 116 ? -5.319 4.973 5.039 1.00 93.44 116 VAL A O 1
ATOM 966 N N . TYR A 1 117 ? -4.487 2.893 4.774 1.00 95.38 117 TYR A N 1
ATOM 967 C CA . TYR A 1 117 ? -3.089 3.294 4.884 1.00 95.38 117 TYR A CA 1
ATOM 968 C C . TYR A 1 117 ? -2.152 2.353 4.112 1.00 95.38 117 TYR A C 1
ATOM 970 O O . TYR A 1 117 ? -2.475 1.177 3.896 1.00 95.38 117 TYR A O 1
ATOM 978 N N . PRO A 1 118 ? -0.975 2.851 3.698 1.00 96.75 118 PRO A N 1
ATOM 979 C CA . PRO A 1 118 ? 0.050 2.052 3.042 1.00 96.75 118 PRO A CA 1
ATOM 980 C C . PRO A 1 118 ? 0.928 1.301 4.065 1.00 96.75 118 PRO A C 1
ATOM 982 O O . PRO A 1 118 ? 1.125 1.761 5.191 1.00 96.75 118 PRO A O 1
ATOM 985 N N . ALA A 1 119 ? 1.499 0.161 3.674 1.00 96.50 119 ALA A N 1
ATOM 986 C CA . ALA A 1 119 ? 2.436 -0.611 4.492 1.00 96.50 119 ALA A CA 1
ATOM 987 C C . ALA A 1 119 ? 3.558 -1.237 3.645 1.00 96.50 119 ALA A C 1
ATOM 989 O O . ALA A 1 119 ? 3.303 -1.776 2.573 1.00 96.50 119 ALA A O 1
ATOM 990 N N . HIS A 1 120 ? 4.796 -1.233 4.158 1.00 94.56 120 HIS A N 1
ATOM 991 C CA . HIS A 1 120 ? 5.976 -1.803 3.475 1.00 94.56 120 HIS A CA 1
ATOM 992 C C . HIS A 1 120 ? 6.011 -3.331 3.397 1.00 94.56 120 HIS A C 1
ATOM 994 O O . HIS A 1 120 ? 6.963 -3.909 2.877 1.00 94.56 120 HIS A O 1
ATOM 1000 N N . GLU A 1 121 ? 5.017 -4.007 3.958 1.00 91.75 121 GLU A N 1
ATOM 1001 C CA . GLU A 1 121 ? 4.976 -5.461 3.959 1.00 91.75 121 GLU A CA 1
ATOM 1002 C C . GLU A 1 121 ? 4.743 -5.984 2.543 1.00 91.75 121 GLU A C 1
ATOM 1004 O O . GLU A 1 121 ? 3.751 -5.646 1.907 1.00 91.75 121 GLU A O 1
ATOM 1009 N N . ALA A 1 122 ? 5.647 -6.840 2.078 1.00 81.75 122 ALA A N 1
ATOM 1010 C CA . ALA A 1 122 ? 5.439 -7.712 0.931 1.00 81.75 122 ALA A CA 1
ATOM 1011 C C . ALA A 1 122 ? 5.122 -9.132 1.430 1.00 81.75 122 ALA A C 1
ATOM 1013 O O . ALA A 1 122 ? 5.522 -9.518 2.529 1.00 81.75 122 ALA A O 1
ATOM 1014 N N . ASN A 1 123 ? 4.402 -9.923 0.636 1.00 82.94 123 ASN A N 1
ATOM 1015 C CA . ASN A 1 123 ? 4.086 -11.320 0.963 1.00 82.94 123 ASN A CA 1
ATOM 1016 C C . ASN A 1 123 ? 4.287 -12.229 -0.259 1.00 82.94 123 ASN A C 1
ATOM 1018 O O . ASN A 1 123 ? 4.937 -11.828 -1.210 1.00 82.94 123 ASN A O 1
ATOM 1022 N N . ASN A 1 124 ? 3.800 -13.468 -0.218 1.00 81.69 124 ASN A N 1
ATOM 1023 C CA . ASN A 1 124 ? 3.911 -14.441 -1.314 1.00 81.69 124 ASN A CA 1
ATOM 1024 C C . ASN A 1 124 ? 2.570 -14.705 -2.025 1.00 81.69 124 ASN A C 1
ATOM 1026 O O . ASN A 1 124 ? 2.405 -15.725 -2.690 1.00 81.69 124 ASN A O 1
ATOM 1030 N N . SER A 1 125 ? 1.595 -13.810 -1.854 1.00 84.31 125 SER A N 1
ATOM 1031 C CA . SER A 1 125 ? 0.265 -13.846 -2.477 1.00 84.31 125 SER A CA 1
ATOM 1032 C C . SER A 1 125 ? -0.623 -15.021 -2.053 1.00 84.31 125 SER A C 1
ATOM 1034 O O . SER A 1 125 ? -1.610 -15.340 -2.717 1.00 84.31 125 SER A O 1
ATOM 1036 N N . THR A 1 126 ? -0.303 -15.686 -0.938 1.00 90.44 126 THR A N 1
ATOM 1037 C CA . THR A 1 126 ? -1.128 -16.782 -0.418 1.00 90.44 126 THR A CA 1
ATOM 1038 C C . THR A 1 126 ? -2.206 -16.270 0.531 1.00 90.44 126 THR A C 1
ATOM 1040 O O . THR A 1 126 ? -1.982 -15.371 1.339 1.00 90.44 126 THR A O 1
ATOM 1043 N N . LYS A 1 127 ? -3.379 -16.911 0.501 1.00 92.81 127 LYS A N 1
ATOM 1044 C CA . LYS A 1 127 ? -4.503 -16.573 1.387 1.00 92.81 127 LYS A CA 1
ATOM 1045 C C . LYS A 1 127 ? -4.106 -16.553 2.869 1.00 92.81 127 LYS A C 1
ATOM 1047 O O . LYS A 1 127 ? -4.493 -15.647 3.594 1.00 92.81 127 LYS A O 1
ATOM 1052 N N . SER A 1 128 ? -3.313 -17.535 3.308 1.00 94.69 128 SER A N 1
ATOM 1053 C CA . SER A 1 128 ? -2.888 -17.630 4.708 1.00 94.69 128 SER A CA 1
ATOM 1054 C C . SER A 1 128 ? -2.003 -16.460 5.137 1.00 94.69 128 SER A C 1
ATOM 1056 O O . SER A 1 128 ? -2.112 -16.034 6.282 1.00 94.69 128 SER A O 1
ATOM 1058 N N . GLU A 1 129 ? -1.127 -15.958 4.267 1.00 94.50 129 GLU A N 1
ATOM 1059 C CA . GLU A 1 129 ? -0.287 -14.798 4.585 1.00 94.50 129 GLU A CA 1
ATOM 1060 C C . GLU A 1 129 ? -1.106 -13.504 4.565 1.00 94.50 129 GLU A C 1
ATOM 1062 O O . GLU A 1 129 ? -0.997 -12.694 5.482 1.00 94.50 129 GLU A O 1
ATOM 1067 N N . LEU A 1 130 ? -2.008 -13.345 3.590 1.00 95.12 130 LEU A N 1
ATOM 1068 C CA . LEU A 1 130 ? -2.911 -12.190 3.532 1.00 95.12 130 LEU A CA 1
ATOM 1069 C C . LEU A 1 130 ? -3.829 -12.115 4.757 1.00 95.12 130 LEU A C 1
ATOM 1071 O O . LEU A 1 130 ? -4.056 -11.027 5.283 1.00 95.12 130 LEU A O 1
ATOM 1075 N N . LYS A 1 131 ? -4.285 -13.265 5.266 1.00 96.06 131 LYS A N 1
ATOM 1076 C CA . LYS A 1 131 ? -5.020 -13.352 6.530 1.00 96.06 131 LYS A CA 1
ATOM 1077 C C . LYS A 1 131 ? -4.200 -12.842 7.714 1.00 96.06 131 LYS A C 1
ATOM 1079 O O . LYS A 1 131 ? -4.680 -11.979 8.440 1.00 96.06 131 LYS A O 1
ATOM 1084 N N . LYS A 1 132 ? -2.959 -13.317 7.876 1.00 96.00 132 LYS A N 1
ATOM 1085 C CA . LYS A 1 132 ? -2.068 -12.869 8.963 1.00 96.00 132 LYS A CA 1
ATOM 1086 C C . LYS A 1 132 ? -1.823 -11.363 8.915 1.00 96.00 132 LYS A C 1
ATOM 1088 O O . LYS A 1 132 ? -1.785 -10.721 9.957 1.00 96.00 132 LYS A O 1
ATOM 1093 N N . ILE A 1 133 ? -1.656 -10.799 7.719 1.00 95.81 133 ILE A N 1
ATOM 1094 C CA . ILE A 1 133 ? -1.480 -9.355 7.525 1.00 95.81 133 ILE A CA 1
ATOM 1095 C C . ILE A 1 133 ? -2.750 -8.605 7.929 1.00 95.81 133 ILE A C 1
ATOM 1097 O O . ILE A 1 133 ? -2.674 -7.654 8.700 1.00 95.81 133 ILE A O 1
ATOM 1101 N N . ALA A 1 134 ? -3.914 -9.048 7.452 1.00 94.56 134 ALA A N 1
ATOM 1102 C CA . ALA A 1 134 ? -5.195 -8.447 7.809 1.00 94.56 134 ALA A CA 1
ATOM 1103 C C . ALA A 1 134 ? -5.405 -8.420 9.334 1.00 94.56 134 ALA A C 1
ATOM 1105 O O . ALA A 1 134 ? -5.733 -7.378 9.891 1.00 94.56 134 ALA A O 1
ATOM 1106 N N . GLU A 1 135 ? -5.128 -9.538 10.013 1.00 95.12 135 GLU A N 1
ATOM 1107 C CA . GLU A 1 135 ? -5.212 -9.664 11.474 1.00 95.12 135 GLU A CA 1
ATOM 1108 C C . GLU A 1 135 ? -4.169 -8.796 12.197 1.00 95.12 135 GLU A C 1
ATOM 1110 O O . GLU A 1 135 ? -4.493 -8.130 13.175 1.00 95.12 135 GLU A O 1
ATOM 1115 N N . LYS A 1 136 ? -2.923 -8.750 11.706 1.00 94.75 136 LYS A N 1
ATOM 1116 C CA . LYS A 1 136 ? -1.842 -7.927 12.278 1.00 94.75 136 LYS A CA 1
ATOM 1117 C C . LYS A 1 136 ? -2.171 -6.434 12.257 1.00 94.75 136 LYS A C 1
ATOM 1119 O O . LYS A 1 136 ? -1.799 -5.710 13.179 1.00 94.75 136 LYS A O 1
ATOM 1124 N N . HIS A 1 137 ? -2.786 -5.973 11.173 1.00 92.44 137 HIS A N 1
ATOM 1125 C CA . HIS A 1 137 ? -3.108 -4.562 10.952 1.00 92.44 137 HIS A CA 1
ATOM 1126 C C . HIS A 1 137 ? -4.504 -4.176 11.444 1.00 92.44 137 HIS A C 1
ATOM 1128 O O . HIS A 1 137 ? -4.826 -2.989 11.400 1.00 92.44 137 HIS A O 1
ATOM 1134 N N . ASP A 1 138 ? -5.298 -5.149 11.901 1.00 91.81 138 ASP A N 1
ATOM 1135 C CA . ASP A 1 138 ? -6.718 -5.000 12.241 1.00 91.81 138 ASP A CA 1
ATOM 1136 C C . ASP A 1 138 ? -7.540 -4.393 11.084 1.00 91.81 138 ASP A C 1
ATOM 1138 O O . ASP A 1 138 ? -8.266 -3.406 11.211 1.00 91.81 138 ASP A O 1
ATOM 1142 N N . MET A 1 139 ? -7.354 -4.953 9.885 1.00 92.50 139 MET A N 1
ATOM 1143 C CA . MET A 1 139 ? -7.947 -4.460 8.639 1.00 92.50 139 MET A CA 1
ATOM 1144 C C . MET A 1 139 ? -8.819 -5.529 7.993 1.00 92.50 139 MET A C 1
ATOM 1146 O O . MET A 1 139 ? -8.431 -6.687 7.860 1.00 92.50 139 MET A O 1
ATOM 1150 N N . ASN A 1 140 ? -9.993 -5.126 7.514 1.00 92.69 140 ASN A N 1
ATOM 1151 C CA . ASN A 1 140 ? -10.926 -6.037 6.855 1.00 92.69 140 ASN A CA 1
ATOM 1152 C C . ASN A 1 140 ? -10.497 -6.392 5.428 1.00 92.69 140 ASN A C 1
ATOM 1154 O O . ASN A 1 140 ? -10.863 -7.456 4.925 1.00 92.69 140 ASN A O 1
ATOM 1158 N N . TRP A 1 141 ? -9.745 -5.509 4.774 1.00 95.38 141 TRP A N 1
ATOM 1159 C CA . TRP A 1 141 ? -9.296 -5.668 3.399 1.00 95.38 141 TRP A CA 1
ATOM 1160 C C . TRP A 1 141 ? -7.783 -5.522 3.284 1.00 95.38 141 TRP A C 1
ATOM 1162 O O . TRP A 1 141 ? -7.177 -4.643 3.898 1.00 95.38 141 TRP A O 1
ATOM 1172 N N . VAL A 1 142 ? -7.189 -6.346 2.425 1.00 95.88 142 VAL A N 1
ATOM 1173 C CA . VAL A 1 142 ? -5.775 -6.254 2.053 1.00 95.88 142 VAL A CA 1
ATOM 1174 C C . VAL A 1 142 ? -5.684 -6.107 0.544 1.00 95.88 142 VAL A C 1
ATOM 1176 O O . VAL A 1 142 ? -6.123 -6.989 -0.200 1.00 95.88 142 VAL A O 1
ATOM 1179 N N . VAL A 1 143 ? -5.098 -4.998 0.096 1.00 94.56 143 VAL A N 1
ATOM 1180 C CA . VAL A 1 143 ? -4.694 -4.808 -1.298 1.00 94.56 143 VAL A CA 1
ATOM 1181 C C . VAL A 1 143 ? -3.253 -5.280 -1.416 1.00 94.56 143 VAL A C 1
ATOM 1183 O O . VAL A 1 143 ? -2.323 -4.596 -0.991 1.00 94.56 143 VAL A O 1
ATOM 1186 N N . ASN A 1 144 ? -3.077 -6.474 -1.968 1.00 94.56 144 ASN A N 1
ATOM 1187 C CA . ASN A 1 144 ? -1.769 -7.057 -2.233 1.00 94.56 144 ASN A CA 1
ATOM 1188 C C . ASN A 1 144 ? -1.336 -6.742 -3.663 1.00 94.56 144 ASN A C 1
ATOM 1190 O O . ASN A 1 144 ? -2.153 -6.809 -4.576 1.00 94.56 144 ASN A O 1
ATOM 1194 N N . ILE A 1 145 ? -0.056 -6.446 -3.867 1.00 91.88 145 ILE A N 1
ATOM 1195 C CA . ILE A 1 145 ? 0.503 -6.112 -5.178 1.00 91.88 145 ILE A CA 1
ATOM 1196 C C . ILE A 1 145 ? 1.608 -7.129 -5.487 1.00 91.88 145 ILE A C 1
ATOM 1198 O O . ILE A 1 145 ? 2.761 -6.907 -5.121 1.00 91.88 145 ILE A O 1
ATOM 1202 N N . PRO A 1 146 ? 1.295 -8.276 -6.118 1.00 90.44 146 PRO A N 1
ATOM 1203 C CA . PRO A 1 146 ? 2.318 -9.259 -6.457 1.00 90.44 146 PRO A CA 1
ATOM 1204 C C . PRO A 1 146 ? 3.419 -8.678 -7.343 1.00 90.44 146 PRO A C 1
ATOM 1206 O O . PRO A 1 146 ? 4.591 -8.984 -7.158 1.00 90.44 146 PRO A O 1
ATOM 1209 N N . LYS A 1 147 ? 3.051 -7.823 -8.303 1.00 88.75 147 LYS A N 1
ATOM 1210 C CA . LYS A 1 147 ? 3.998 -7.360 -9.310 1.00 88.75 147 LYS A CA 1
ATOM 1211 C C . LYS A 1 147 ? 3.646 -5.994 -9.865 1.00 88.75 147 LYS A C 1
ATOM 1213 O O . LYS A 1 147 ? 2.488 -5.729 -10.187 1.00 88.75 147 LYS A O 1
ATOM 1218 N N . VAL A 1 148 ? 4.670 -5.174 -10.049 1.00 88.62 148 VAL A N 1
ATOM 1219 C CA . VAL A 1 148 ? 4.626 -3.961 -10.862 1.00 88.62 148 VAL A CA 1
ATOM 1220 C C . VAL A 1 148 ? 5.714 -4.056 -11.923 1.00 88.62 148 VAL A C 1
ATOM 1222 O O . VAL A 1 148 ? 6.861 -4.356 -11.605 1.00 88.62 148 VAL A O 1
ATOM 1225 N N . GLU A 1 149 ? 5.369 -3.792 -13.178 1.00 88.81 149 GLU A N 1
ATOM 1226 C CA . GLU A 1 149 ? 6.318 -3.740 -14.290 1.00 88.81 149 GLU A CA 1
ATOM 1227 C C . GLU A 1 149 ? 6.258 -2.371 -14.957 1.00 88.81 149 GLU A C 1
ATOM 1229 O O . GLU A 1 149 ? 5.187 -1.934 -15.366 1.00 88.81 149 GLU A O 1
ATOM 1234 N N . PHE A 1 150 ? 7.401 -1.707 -15.094 1.00 87.12 150 PHE A N 1
ATOM 1235 C CA . PHE A 1 150 ? 7.543 -0.463 -15.838 1.00 87.12 150 PHE A CA 1
ATOM 1236 C C . PHE A 1 150 ? 8.355 -0.707 -17.100 1.00 87.12 150 PHE A C 1
ATOM 1238 O O . PHE A 1 150 ? 9.487 -1.189 -17.036 1.00 87.12 150 PHE A O 1
ATOM 1245 N N . SER A 1 151 ? 7.794 -0.310 -18.236 1.00 85.25 151 SER A N 1
ATOM 1246 C CA . SER A 1 151 ? 8.423 -0.447 -19.542 1.00 85.25 151 SER A CA 1
ATOM 1247 C C . SER A 1 151 ? 8.466 0.873 -20.295 1.00 85.25 151 SER A C 1
ATOM 1249 O O . SER A 1 151 ? 7.634 1.761 -20.088 1.00 85.25 151 SER A O 1
ATOM 1251 N N . LYS A 1 152 ? 9.453 1.018 -21.178 1.00 83.19 152 LYS A N 1
ATOM 1252 C CA . LYS A 1 152 ? 9.572 2.156 -22.088 1.00 83.19 152 LYS A CA 1
ATOM 1253 C C . LYS A 1 152 ? 9.299 1.686 -23.510 1.00 83.19 152 LYS A C 1
ATOM 1255 O O . LYS A 1 152 ? 9.987 0.811 -24.022 1.00 83.19 152 LYS A O 1
ATOM 1260 N N . ASN A 1 153 ? 8.313 2.293 -24.156 1.00 79.38 153 ASN A N 1
ATOM 1261 C CA . ASN A 1 153 ? 7.989 2.058 -25.559 1.00 79.38 153 ASN A CA 1
ATOM 1262 C C . ASN A 1 153 ? 7.987 3.381 -26.343 1.00 79.38 153 ASN A C 1
ATOM 1264 O O . ASN A 1 153 ? 8.211 4.454 -25.779 1.00 79.38 153 ASN A O 1
ATOM 1268 N N . ASP A 1 154 ? 7.724 3.305 -27.648 1.00 77.69 154 ASP A N 1
ATOM 1269 C CA . ASP A 1 154 ? 7.713 4.470 -28.545 1.00 77.69 154 ASP A CA 1
ATOM 1270 C C . ASP A 1 154 ? 6.681 5.543 -28.139 1.00 77.69 154 ASP A C 1
ATOM 1272 O O . ASP A 1 154 ? 6.839 6.715 -28.473 1.00 77.69 154 ASP A O 1
ATOM 1276 N N . ASN A 1 155 ? 5.655 5.170 -27.363 1.00 73.31 155 ASN A N 1
ATOM 1277 C CA . ASN A 1 155 ? 4.621 6.070 -26.842 1.00 73.31 155 ASN A CA 1
ATOM 1278 C C . ASN A 1 155 ? 4.938 6.614 -25.433 1.00 73.31 155 ASN A C 1
ATOM 1280 O O . ASN A 1 155 ? 4.088 7.271 -24.826 1.00 73.31 155 ASN A O 1
ATOM 1284 N N . GLY A 1 156 ? 6.134 6.342 -24.900 1.00 78.31 156 GLY A N 1
ATOM 1285 C CA . GLY A 1 156 ? 6.599 6.804 -23.594 1.00 78.31 156 GLY A CA 1
ATOM 1286 C C . GLY A 1 156 ? 6.757 5.685 -22.564 1.00 78.31 156 GLY A C 1
ATOM 1287 O O . GLY A 1 156 ? 7.004 4.525 -22.890 1.00 78.31 156 GLY A O 1
ATOM 1288 N N . ILE A 1 157 ? 6.668 6.055 -21.288 1.00 81.81 157 ILE A N 1
ATOM 1289 C CA . ILE A 1 157 ? 6.735 5.109 -20.170 1.00 81.81 157 ILE A CA 1
ATOM 1290 C C . ILE A 1 157 ? 5.336 4.543 -19.941 1.00 81.81 157 ILE A C 1
ATOM 1292 O O . ILE A 1 157 ? 4.373 5.304 -19.891 1.00 81.81 157 ILE A O 1
ATOM 1296 N N . SER A 1 158 ? 5.235 3.226 -19.788 1.00 78.69 158 SER A N 1
ATOM 1297 C CA . SER A 1 158 ? 4.030 2.518 -19.362 1.00 78.69 158 SER A CA 1
ATOM 1298 C C . SER A 1 158 ? 4.308 1.685 -18.119 1.00 78.69 158 SER A C 1
ATOM 1300 O O . SER A 1 158 ? 5.436 1.258 -17.891 1.00 78.69 158 SER A O 1
ATOM 1302 N N . GLY A 1 159 ? 3.269 1.431 -17.326 1.00 77.56 159 GLY A N 1
ATOM 1303 C CA . GLY A 1 159 ? 3.337 0.510 -16.199 1.00 77.56 159 GLY A CA 1
ATOM 1304 C C . GLY A 1 159 ? 2.181 -0.479 -16.227 1.00 77.56 159 GLY A C 1
ATOM 1305 O O . GLY A 1 159 ? 1.084 -0.142 -16.670 1.00 77.56 159 GLY A O 1
ATOM 1306 N N . GLU A 1 160 ? 2.432 -1.696 -15.767 1.00 82.38 160 GLU A N 1
ATOM 1307 C CA . GLU A 1 160 ? 1.430 -2.723 -15.519 1.00 82.38 160 GLU A CA 1
ATOM 1308 C C . GLU A 1 160 ? 1.494 -3.135 -14.049 1.00 82.38 160 GLU A C 1
ATOM 1310 O O . GLU A 1 160 ? 2.569 -3.330 -13.487 1.00 82.38 160 GLU A O 1
ATOM 1315 N N . ILE A 1 161 ? 0.328 -3.246 -13.416 1.00 82.19 161 ILE A N 1
ATOM 1316 C CA . ILE A 1 161 ? 0.207 -3.570 -11.996 1.00 82.19 161 ILE A CA 1
ATOM 1317 C C . ILE A 1 161 ? -0.680 -4.793 -11.877 1.00 82.19 161 ILE A C 1
ATOM 1319 O O . ILE A 1 161 ? -1.834 -4.781 -12.313 1.00 82.19 161 ILE A O 1
ATOM 1323 N N . ARG A 1 162 ? -0.147 -5.827 -11.239 1.00 85.25 162 ARG A N 1
ATOM 1324 C CA . ARG A 1 162 ? -0.912 -6.982 -10.788 1.00 85.25 162 ARG A CA 1
ATOM 1325 C C . ARG A 1 162 ? -1.246 -6.780 -9.332 1.00 85.25 162 ARG A C 1
ATOM 1327 O O . ARG A 1 162 ? -0.386 -6.389 -8.545 1.00 85.25 162 ARG A O 1
ATOM 1334 N N . TYR A 1 163 ? -2.489 -7.057 -8.972 1.00 85.56 163 TYR A N 1
ATOM 1335 C CA . TYR A 1 163 ? -2.937 -6.918 -7.600 1.00 85.56 163 TYR A CA 1
ATOM 1336 C C . TYR A 1 163 ? -3.994 -7.965 -7.254 1.00 85.56 163 TYR A C 1
ATOM 1338 O O . TYR A 1 163 ? -4.644 -8.554 -8.121 1.00 85.56 163 TYR A O 1
ATOM 1346 N N . GLN A 1 164 ? -4.140 -8.190 -5.957 1.00 89.69 164 GLN A N 1
ATOM 1347 C CA . GLN A 1 164 ? -5.124 -9.070 -5.359 1.00 89.69 164 GLN A CA 1
ATOM 1348 C C . GLN A 1 164 ? -5.863 -8.311 -4.268 1.00 89.69 164 GLN A C 1
ATOM 1350 O O . GLN A 1 164 ? -5.275 -7.502 -3.547 1.00 89.69 164 GLN A O 1
ATOM 1355 N N . LEU A 1 165 ? -7.151 -8.603 -4.131 1.00 92.25 165 LEU A N 1
ATOM 1356 C CA . LEU A 1 165 ? -7.971 -8.086 -3.049 1.00 92.25 165 LEU A CA 1
ATOM 1357 C C . LEU A 1 165 ? -8.394 -9.251 -2.164 1.00 92.25 165 LEU A C 1
ATOM 1359 O O . LEU A 1 165 ? -9.147 -10.125 -2.595 1.00 92.25 165 LEU A O 1
ATOM 1363 N N . TYR A 1 166 ? -7.905 -9.254 -0.932 1.00 93.94 166 TYR A N 1
ATOM 1364 C CA . TYR A 1 166 ? -8.311 -10.203 0.096 1.00 93.94 166 TYR A CA 1
ATOM 1365 C C . TYR A 1 166 ? -9.260 -9.540 1.087 1.00 93.94 166 TYR A C 1
ATOM 1367 O O . TYR A 1 166 ? -9.077 -8.374 1.441 1.00 93.94 166 TYR A O 1
ATOM 1375 N N . ASN A 1 167 ? -10.258 -10.295 1.541 1.00 93.94 167 ASN A N 1
ATOM 1376 C CA . ASN A 1 167 ? -11.182 -9.884 2.583 1.00 93.94 167 ASN A CA 1
ATOM 1377 C C . ASN A 1 167 ? -11.118 -10.844 3.775 1.00 93.94 167 ASN A C 1
ATOM 1379 O O . ASN A 1 167 ? -11.354 -12.043 3.617 1.00 93.94 167 ASN A O 1
ATOM 1383 N N . LEU A 1 168 ? -10.867 -10.307 4.970 1.00 94.12 168 LEU A N 1
ATOM 1384 C CA . LEU A 1 168 ? -10.760 -11.088 6.201 1.00 94.12 168 LEU A CA 1
ATOM 1385 C C . LEU A 1 168 ? -12.096 -11.688 6.644 1.00 94.12 168 LEU A C 1
ATOM 1387 O O . LEU A 1 168 ? -12.139 -12.840 7.066 1.00 94.12 168 LEU A O 1
ATOM 1391 N N . LYS A 1 169 ? -13.194 -10.938 6.513 1.00 90.62 169 LYS A N 1
ATOM 1392 C CA . LYS A 1 169 ? -14.535 -11.374 6.926 1.00 90.62 169 LYS A CA 1
ATOM 1393 C C . LYS A 1 169 ? -15.021 -12.589 6.133 1.00 90.62 169 LYS A C 1
ATOM 1395 O O . LYS A 1 169 ? -15.699 -13.444 6.693 1.00 90.62 169 LYS A O 1
ATOM 1400 N N . PHE A 1 170 ? -14.688 -12.657 4.845 1.00 90.25 170 PHE A N 1
ATOM 1401 C CA . PHE A 1 170 ? -15.017 -13.796 3.984 1.00 90.25 170 PHE A CA 1
ATOM 1402 C C . PHE A 1 170 ? -13.919 -14.866 3.950 1.00 90.25 170 PHE A C 1
ATOM 1404 O O . PHE A 1 170 ? -14.157 -15.943 3.411 1.00 90.25 170 PHE A O 1
ATOM 1411 N N . ASP A 1 171 ? -12.734 -14.574 4.501 1.00 93.00 171 ASP A N 1
ATOM 1412 C CA . ASP A 1 171 ? -11.517 -15.380 4.344 1.00 93.00 171 ASP A CA 1
ATOM 1413 C C . ASP A 1 171 ? -11.319 -15.823 2.879 1.00 93.00 171 ASP A C 1
ATOM 1415 O O . ASP A 1 171 ? -11.146 -17.006 2.566 1.00 93.00 171 ASP A O 1
ATOM 1419 N N . GLU A 1 172 ? -11.394 -14.857 1.954 1.00 91.38 172 GLU A N 1
ATOM 1420 C CA . GLU A 1 172 ? -11.310 -15.100 0.511 1.00 91.38 172 GLU A CA 1
ATOM 1421 C C . GLU A 1 172 ? -10.494 -14.015 -0.207 1.00 91.38 172 GLU A C 1
ATOM 1423 O O . GLU A 1 172 ? -10.587 -12.822 0.089 1.00 91.38 172 GLU A O 1
ATOM 1428 N N . ILE A 1 173 ? -9.719 -14.441 -1.210 1.00 90.31 173 ILE A N 1
ATOM 1429 C CA . ILE A 1 173 ? -9.203 -13.550 -2.254 1.00 90.31 173 ILE A CA 1
ATOM 1430 C C . ILE A 1 173 ? -10.340 -13.308 -3.250 1.00 90.31 173 ILE A C 1
ATOM 1432 O O . ILE A 1 173 ? -10.591 -14.127 -4.139 1.00 90.31 173 ILE A O 1
ATOM 1436 N N . VAL A 1 174 ? -11.056 -12.199 -3.073 1.00 87.25 174 VAL A N 1
ATOM 1437 C CA . VAL A 1 174 ? -12.243 -11.873 -3.874 1.00 87.25 174 VAL A CA 1
ATOM 1438 C C . VAL A 1 174 ? -11.881 -11.465 -5.302 1.00 87.25 174 VAL A C 1
ATOM 1440 O O . VAL A 1 174 ? -12.665 -11.688 -6.224 1.00 87.25 174 VAL A O 1
ATOM 1443 N N . LEU A 1 175 ? -10.681 -10.909 -5.492 1.00 82.62 175 LEU A N 1
ATOM 1444 C CA . LEU A 1 175 ? -10.147 -10.522 -6.792 1.00 82.62 175 LEU A CA 1
ATOM 1445 C C . LEU A 1 175 ? -8.688 -10.949 -6.908 1.00 82.62 175 LEU A C 1
ATOM 1447 O O . LEU A 1 175 ? -7.880 -10.659 -6.030 1.00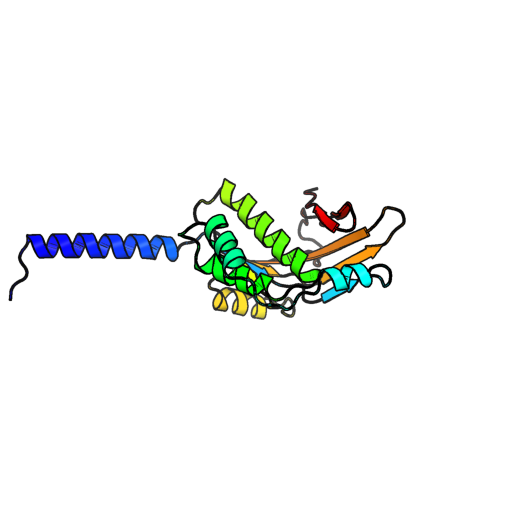 82.62 175 LEU A O 1
ATOM 1451 N N . ASP A 1 176 ? -8.373 -11.608 -8.016 1.00 82.00 176 ASP A N 1
ATOM 1452 C CA . ASP A 1 176 ? -7.039 -12.092 -8.346 1.00 82.00 176 ASP A CA 1
ATOM 1453 C C . ASP A 1 176 ? -6.852 -11.973 -9.859 1.00 82.00 176 ASP A C 1
ATOM 1455 O O . ASP A 1 176 ? -7.452 -12.731 -10.624 1.00 82.00 176 ASP A O 1
ATOM 1459 N N . VAL A 1 177 ? -6.096 -10.964 -10.295 1.00 67.88 177 VAL A N 1
ATOM 1460 C CA . VAL A 1 177 ? -5.994 -10.600 -11.720 1.00 67.88 177 VAL A CA 1
ATOM 1461 C C . VAL A 1 177 ? -5.239 -11.663 -12.539 1.00 67.88 177 VAL A C 1
ATOM 1463 O O . VAL A 1 177 ? -5.405 -11.717 -13.754 1.00 67.88 177 VAL A O 1
ATOM 1466 N N . ASP A 1 178 ? -4.500 -12.567 -11.887 1.00 60.59 178 ASP A N 1
ATOM 1467 C CA . ASP A 1 178 ? -3.769 -13.661 -12.542 1.00 60.59 178 ASP A CA 1
ATOM 1468 C C . ASP A 1 178 ? -4.609 -14.941 -12.750 1.00 60.59 178 ASP A C 1
ATOM 1470 O O . ASP A 1 178 ? -4.155 -15.878 -13.413 1.00 60.59 178 ASP A O 1
ATOM 1474 N N . LYS A 1 179 ? -5.842 -15.018 -12.222 1.00 51.91 179 LYS A N 1
ATOM 1475 C CA . LYS A 1 179 ? -6.692 -16.211 -12.383 1.00 51.91 179 LYS A CA 1
ATOM 1476 C C . LYS A 1 179 ? -7.591 -16.121 -13.623 1.00 51.91 179 LYS A C 1
ATOM 1478 O O . LYS A 1 179 ? -8.434 -15.225 -13.700 1.00 51.91 179 LYS A O 1
ATOM 1483 N N . PRO A 1 180 ? -7.517 -17.083 -14.564 1.00 39.19 180 PRO A N 1
ATOM 1484 C CA . PRO A 1 180 ? -8.454 -17.138 -15.680 1.00 39.19 180 PRO A CA 1
ATOM 1485 C C . PRO A 1 180 ? -9.878 -17.426 -15.173 1.00 39.19 180 PRO A C 1
ATOM 1487 O O . PRO A 1 180 ? -10.101 -18.387 -14.439 1.00 39.19 180 PRO A O 1
ATOM 1490 N N . GLY A 1 181 ? -10.853 -16.602 -15.578 1.00 37.72 181 GLY A N 1
ATOM 1491 C CA . GLY A 1 181 ? -12.287 -16.895 -15.417 1.00 37.72 181 GLY A CA 1
ATOM 1492 C C . GLY A 1 181 ? -13.070 -16.082 -14.377 1.00 37.72 181 GLY A C 1
ATOM 1493 O O . GLY A 1 181 ? -14.286 -16.245 -14.312 1.00 37.72 181 GLY A O 1
ATOM 1494 N N . LYS A 1 182 ? -12.450 -15.175 -13.606 1.00 37.22 182 LYS A N 1
ATOM 1495 C CA . LYS A 1 182 ? -13.189 -14.171 -12.812 1.00 37.22 182 LYS A CA 1
ATOM 1496 C C . LYS A 1 182 ? -13.060 -12.795 -13.467 1.00 37.22 182 LYS A C 1
ATOM 1498 O O . LYS A 1 182 ? -11.979 -12.350 -13.827 1.00 37.22 182 LYS A O 1
ATOM 1503 N N . VAL A 1 183 ? -14.209 -12.162 -13.664 1.00 36.09 183 VAL A N 1
ATOM 1504 C CA . VAL A 1 183 ? -14.426 -10.906 -14.383 1.00 36.09 183 VAL A CA 1
ATOM 1505 C C . VAL A 1 183 ? -13.528 -9.775 -13.836 1.00 36.09 183 VAL A C 1
ATOM 1507 O O . VAL A 1 183 ? -13.806 -9.182 -12.798 1.00 36.09 183 VAL A O 1
ATOM 1510 N N . THR A 1 184 ? -12.443 -9.472 -14.550 1.00 37.88 184 THR A N 1
ATOM 1511 C CA . THR A 1 184 ? -11.445 -8.433 -14.245 1.00 37.88 184 THR A CA 1
ATOM 1512 C C . THR A 1 184 ? -11.830 -7.099 -14.902 1.00 37.88 184 THR A C 1
ATOM 1514 O O . THR A 1 184 ? -11.411 -6.791 -16.016 1.00 37.88 184 THR A O 1
ATOM 1517 N N . HIS A 1 185 ? -12.649 -6.287 -14.221 1.00 37.62 185 HIS A N 1
ATOM 1518 C CA . HIS A 1 185 ? -13.012 -4.926 -14.680 1.00 37.62 185 HIS A CA 1
ATOM 1519 C C . HIS A 1 185 ? -12.020 -3.826 -14.266 1.00 37.62 185 HIS A C 1
ATOM 1521 O O . HIS A 1 185 ? -12.276 -2.647 -14.467 1.00 37.62 185 HIS A O 1
ATOM 1527 N N . LEU A 1 186 ? -10.852 -4.174 -13.736 1.00 44.16 186 LEU A N 1
ATOM 1528 C CA . LEU A 1 186 ? -9.784 -3.206 -13.481 1.00 44.16 186 LEU A CA 1
ATOM 1529 C C . LEU A 1 186 ? -8.569 -3.624 -14.301 1.00 44.16 186 LEU A C 1
ATOM 1531 O O . LEU A 1 186 ? -7.680 -4.361 -13.879 1.00 44.16 186 LEU A O 1
ATOM 1535 N N . ARG A 1 187 ? -8.635 -3.209 -15.563 1.00 52.00 187 ARG A N 1
ATOM 1536 C CA . ARG A 1 187 ? -7.645 -3.453 -16.603 1.00 52.00 187 ARG A CA 1
ATOM 1537 C C . ARG A 1 187 ? -6.572 -2.371 -16.496 1.00 52.00 187 ARG A C 1
ATOM 1539 O O . ARG A 1 187 ? -6.840 -1.259 -16.912 1.00 52.00 187 ARG A O 1
ATOM 1546 N N . ARG A 1 188 ? -5.384 -2.720 -15.986 1.00 50.44 188 ARG A N 1
ATOM 1547 C CA . ARG A 1 188 ? -4.109 -1.970 -16.091 1.00 50.44 188 ARG A CA 1
ATOM 1548 C C . ARG A 1 188 ? -4.177 -0.478 -15.704 1.00 50.44 188 ARG A C 1
ATOM 1550 O O . ARG A 1 188 ? -4.723 0.346 -16.424 1.00 50.44 188 ARG A O 1
ATOM 1557 N N . MET A 1 189 ? -3.515 -0.091 -14.615 1.00 54.16 189 MET A N 1
ATOM 1558 C CA . MET A 1 189 ? -3.251 1.330 -14.350 1.00 54.16 189 MET A CA 1
ATOM 1559 C C . MET A 1 189 ? -2.262 1.840 -15.400 1.00 54.16 189 MET A C 1
ATOM 1561 O O . MET A 1 189 ? -1.137 1.347 -15.468 1.00 54.16 189 MET A O 1
ATOM 1565 N N . LYS A 1 190 ? -2.666 2.802 -16.234 1.00 57.38 190 LYS A N 1
ATOM 1566 C CA . LYS A 1 190 ? -1.750 3.390 -17.208 1.00 57.38 190 LYS A CA 1
ATOM 1567 C C . LYS A 1 190 ? -0.874 4.391 -16.474 1.00 57.38 190 LYS A C 1
ATOM 1569 O O . LYS A 1 190 ? -1.320 5.463 -16.077 1.00 57.38 190 LYS A O 1
ATOM 1574 N N . VAL A 1 191 ? 0.390 4.038 -16.309 1.00 59.31 191 VAL A N 1
ATOM 1575 C CA . VAL A 1 191 ? 1.397 4.999 -15.865 1.00 59.31 191 VAL A CA 1
ATOM 1576 C C . VAL A 1 191 ? 1.804 5.831 -17.074 1.00 59.31 191 VAL A C 1
ATOM 1578 O O . VAL A 1 191 ? 2.141 5.265 -18.108 1.00 59.3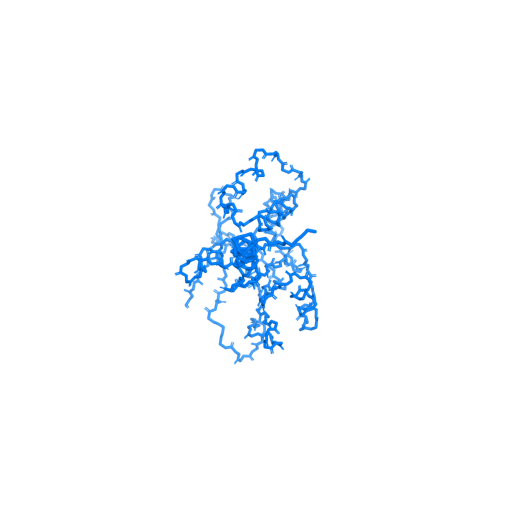1 191 VAL A O 1
ATOM 1581 N N . THR A 1 192 ? 1.715 7.152 -16.972 1.00 61.41 192 THR A N 1
ATOM 1582 C CA . THR A 1 192 ? 2.196 8.105 -17.980 1.00 61.41 192 THR A CA 1
ATOM 1583 C C . THR A 1 192 ? 3.273 8.987 -17.362 1.00 61.41 192 THR A C 1
ATOM 1585 O O . THR A 1 192 ? 3.338 9.127 -16.147 1.00 61.41 192 THR A O 1
ATOM 1588 N N . SER A 1 193 ? 4.157 9.581 -18.161 1.00 53.62 193 SER A N 1
ATOM 1589 C CA . SER A 1 193 ? 5.143 10.546 -17.658 1.00 53.62 193 SER A CA 1
ATOM 1590 C C . SER A 1 193 ? 4.807 11.954 -18.136 1.00 53.62 193 SER A C 1
ATOM 1592 O O . SER A 1 193 ? 4.669 12.167 -19.341 1.00 53.62 193 SER A O 1
ATOM 1594 N N . VAL A 1 194 ? 4.738 12.922 -17.220 1.00 55.31 194 VAL A N 1
ATOM 1595 C CA . VAL A 1 194 ? 4.611 14.354 -17.536 1.00 55.31 194 VAL A CA 1
ATOM 1596 C C . VAL A 1 194 ? 5.743 15.092 -16.830 1.00 55.31 194 VAL A C 1
ATOM 1598 O O . VAL A 1 194 ? 5.843 15.018 -15.610 1.00 55.31 194 VAL A O 1
ATOM 1601 N N . ASN A 1 195 ? 6.589 15.802 -17.584 1.00 50.84 195 ASN A N 1
ATOM 1602 C CA . ASN A 1 195 ? 7.782 16.489 -17.062 1.00 50.84 195 ASN A CA 1
ATOM 1603 C C . ASN A 1 195 ? 8.681 15.566 -16.216 1.00 50.84 195 ASN A C 1
ATOM 1605 O O . ASN A 1 195 ? 9.056 15.921 -15.105 1.00 50.84 195 ASN A O 1
ATOM 1609 N N . GLU A 1 196 ? 8.961 14.358 -16.718 1.00 53.72 196 GLU A N 1
ATOM 1610 C CA . GLU A 1 196 ? 9.799 13.335 -16.054 1.00 53.72 196 GLU A CA 1
ATOM 1611 C C . GLU A 1 196 ? 9.228 12.750 -14.747 1.00 53.72 196 GLU A C 1
ATOM 1613 O O . GLU A 1 196 ? 9.819 11.841 -14.169 1.00 53.72 196 GLU A O 1
ATOM 1618 N N . LEU A 1 197 ? 8.041 13.188 -14.317 1.00 57.97 197 LEU A N 1
ATOM 1619 C CA . LEU A 1 197 ? 7.317 12.617 -13.184 1.00 57.97 197 LEU A CA 1
ATOM 1620 C C . LEU A 1 197 ? 6.270 11.618 -13.667 1.00 57.97 197 LEU A C 1
ATOM 1622 O O . LEU A 1 197 ? 5.494 11.898 -14.587 1.00 57.97 197 LEU A O 1
ATOM 1626 N N . LEU A 1 198 ? 6.225 10.458 -13.017 1.00 63.16 198 LEU A N 1
ATOM 1627 C CA . LEU A 1 198 ? 5.201 9.457 -13.275 1.00 63.16 198 LEU A CA 1
ATOM 1628 C C . LEU A 1 198 ? 3.857 9.923 -12.713 1.00 63.16 198 LEU A C 1
ATOM 1630 O O . LEU A 1 198 ? 3.734 10.281 -11.541 1.00 63.16 198 LEU A O 1
ATOM 1634 N N . ARG A 1 199 ? 2.846 9.898 -13.573 1.00 63.78 199 ARG A N 1
ATOM 1635 C CA . ARG A 1 199 ? 1.432 9.986 -13.240 1.00 63.78 199 ARG A CA 1
ATOM 1636 C C . ARG A 1 199 ? 0.828 8.605 -13.355 1.00 63.78 199 ARG A C 1
ATOM 1638 O O . ARG A 1 199 ? 1.075 7.885 -14.318 1.00 63.78 199 ARG A O 1
ATOM 1645 N N . PHE A 1 200 ? 0.020 8.253 -12.374 1.00 63.59 200 PHE A N 1
ATOM 1646 C CA . PHE A 1 200 ? -0.621 6.958 -12.322 1.00 63.59 200 PHE A CA 1
ATOM 1647 C C . PHE A 1 200 ? -2.113 7.156 -12.581 1.00 63.59 200 PHE A C 1
ATOM 1649 O O . PHE A 1 200 ? -2.855 7.539 -11.678 1.00 63.59 200 PHE A O 1
ATOM 1656 N N . ASP A 1 201 ? -2.543 6.932 -13.823 1.00 57.00 201 ASP A N 1
ATOM 1657 C CA . ASP A 1 201 ? -3.944 7.066 -14.206 1.00 57.00 201 ASP A CA 1
ATOM 1658 C C . ASP A 1 201 ? -4.639 5.710 -14.060 1.00 57.00 201 ASP A C 1
ATOM 1660 O O . ASP A 1 201 ? -4.361 4.741 -14.777 1.00 57.00 201 ASP A O 1
ATOM 1664 N N . LEU A 1 202 ? -5.571 5.635 -13.112 1.00 53.25 202 LEU A N 1
ATOM 1665 C CA . LEU A 1 202 ? -6.491 4.507 -13.006 1.00 53.25 202 LEU A CA 1
ATOM 1666 C C . LEU A 1 202 ? -7.570 4.670 -14.073 1.00 53.25 202 LEU A C 1
ATOM 1668 O O . LEU A 1 202 ? -8.608 5.286 -13.839 1.00 53.25 202 LEU A O 1
ATOM 1672 N N . SER A 1 203 ? -7.327 4.122 -15.262 1.00 43.28 203 SER A N 1
ATOM 1673 C CA . SER A 1 203 ? -8.395 3.925 -16.235 1.00 43.28 203 SER A CA 1
ATOM 1674 C C . SER A 1 203 ? -9.298 2.796 -15.750 1.00 43.28 203 SER A C 1
ATOM 1676 O O . SER A 1 203 ? -8.906 1.628 -15.7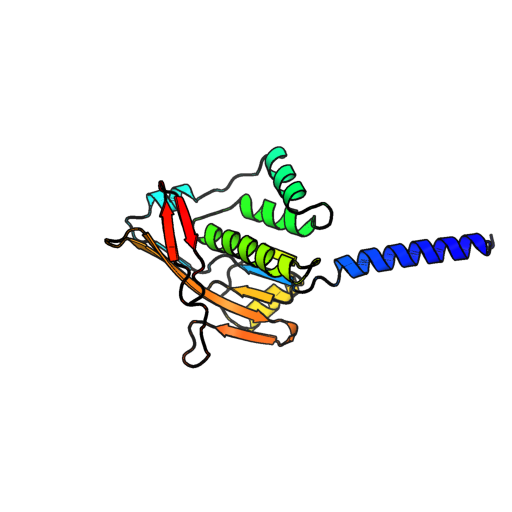53 1.00 43.28 203 SER A O 1
ATOM 1678 N N . VAL A 1 204 ? -10.509 3.148 -15.326 1.00 35.69 204 VAL A N 1
ATOM 1679 C CA . VAL A 1 204 ? -11.604 2.186 -15.199 1.00 35.69 204 VAL A CA 1
ATOM 1680 C C . VAL A 1 204 ? -12.118 1.961 -16.620 1.00 35.69 204 VAL A C 1
ATOM 1682 O O . VAL A 1 204 ? -12.576 2.907 -17.258 1.00 35.69 204 VAL A O 1
ATOM 1685 N N . GLY A 1 205 ? -11.905 0.759 -17.153 1.00 32.91 205 GLY A N 1
ATOM 1686 C CA . GLY A 1 205 ? -12.372 0.368 -18.486 1.00 32.91 205 GLY A CA 1
ATOM 1687 C C . GLY A 1 205 ? -13.817 -0.094 -18.473 1.00 32.91 205 GLY A C 1
ATOM 1688 O O . GLY A 1 205 ? -14.235 -0.659 -17.438 1.00 32.91 205 GLY A O 1
#

Secondary structure (DSSP, 8-state):
-PPPHHHHHHHHHHHHHHHHHHHHHH--SSEEEEEPPSEEEE-GGGHHHHHHH-EE-PPPHHHHHHHHHHH-GGGHHHHHHHHHHHHEE-HHHHHHHHHHHHHHHHHHTT-TT-EEEEE-----S-HHHHHHHHHHHT-SEEEEEEEEEEEEETTEEEEEEEEEEEETTTTEEEEETTSTTS-------EEEEETTEEEEE----

pLDDT: mean 81.23, std 16.13, range [32.91, 96.81]

Foldseek 3Di:
DDQDPVNVVVVVVVVVVVVVLVVLVLDAPQFEEQEFAPEEAEDPVCVVLQVVFFAAAQDDPVRLVVLDVVVDPSCPVQSVQQRVLSNGTTPRSVVSVVVQVVCVVVVVVPGVRHHYHYDHDADDPDLVVLLVVCVVVVGQKYKHWHYKYWDQDPQGIWIFTWIWIAGNVVSDRPDGPPDPDDDDQFGGFGWHDDPSDTDTHRDRD

Radius of gyration: 20.69 Å; chains: 1; bounding box: 45×38×80 Å